Protein AF-A0A662BWK7-F1 (afdb_monomer)

Radius of gyration: 34.22 Å; Cα contacts (8 Å, |Δi|>4): 226; chains: 1; bounding box: 104×91×46 Å

Foldseek 3Di:
DVVVVVVVVVVVVVVLVPLPAAEDELVCQVPLVSQVPGFDFLDAADDPCQVVVCVVDDQWGWHDDPNDTFTDRGNLSVVLVVCVRQVLQFDPSVVSVVCVVVVPSNSNLLRLQFPRRNDQARRGSHAYDHPPDDHPGRNSPDPCRRYQSDPVSSVVRVCRSVVDPVVSVVVVVVVVVVVVVVVVVVVVVVVVVVVVVVVVVVPPDDDDDDDDDDDDDDDDDDDDDDDDDDDDDDDDDDDDDD

Secondary structure (DSSP, 8-state):
-HHHHHHHHHHHHHTTS----PEEEGGGTT-HHHHHHSPPPS-----TTHHHHHHHSTT-EEEEETTEEEEESSHHHHHHHHHHHTGGGBSSTHHHHHHHHTT-HHHHHHHHHTTSB--SSBSSS-EEE-TT---S--TTSSS-TTB--SHHHHHHHHHHHHS-HHHHHHHHHHHHHHHHHHHHHHHHHHHHHHHHHHHHHTTS--------------------------------------

Structure (mmCIF, N/CA/C/O backbone):
data_AF-A0A662BWK7-F1
#
_entry.id   AF-A0A662BWK7-F1
#
loop_
_atom_site.group_PDB
_atom_site.id
_atom_site.type_symbol
_atom_site.label_atom_id
_atom_site.label_alt_id
_atom_site.label_comp_id
_atom_site.label_asym_id
_atom_site.label_entity_id
_atom_site.label_seq_id
_atom_site.pdbx_PDB_ins_code
_atom_site.Cartn_x
_atom_site.Cartn_y
_atom_site.Cartn_z
_atom_site.occupancy
_atom_site.B_iso_or_equiv
_atom_site.auth_seq_id
_atom_site.auth_comp_id
_atom_site.auth_asym_id
_atom_site.auth_atom_id
_atom_site.pdbx_PDB_model_num
ATOM 1 N N . MET A 1 1 ? 28.259 34.400 2.744 1.00 55.03 1 MET A N 1
ATOM 2 C CA . MET A 1 1 ? 27.304 33.491 3.424 1.00 55.03 1 MET A CA 1
ATOM 3 C C . MET A 1 1 ? 25.937 33.392 2.737 1.00 55.03 1 MET A C 1
ATOM 5 O O . MET A 1 1 ? 25.508 32.279 2.485 1.00 55.03 1 MET A O 1
ATOM 9 N N . LYS A 1 2 ? 25.279 34.494 2.331 1.00 50.91 2 LYS A N 1
ATOM 10 C CA . LYS A 1 2 ? 23.961 34.437 1.645 1.00 50.91 2 LYS A CA 1
ATOM 11 C C . LYS A 1 2 ? 23.943 33.620 0.336 1.00 50.91 2 LYS A C 1
ATOM 13 O O . LYS A 1 2 ? 22.980 32.916 0.072 1.00 50.91 2 LYS A O 1
ATOM 18 N N . LYS A 1 3 ? 25.028 33.658 -0.451 1.00 50.66 3 LYS A N 1
ATOM 19 C CA . LYS A 1 3 ? 25.142 32.903 -1.716 1.00 50.66 3 LYS A CA 1
ATOM 20 C C . LYS A 1 3 ? 25.207 31.379 -1.519 1.00 50.66 3 LYS A C 1
ATOM 22 O O . LYS A 1 3 ? 24.671 30.668 -2.358 1.00 50.66 3 LYS A O 1
ATOM 27 N N . ALA A 1 4 ? 25.792 30.909 -0.410 1.00 58.38 4 ALA A N 1
ATOM 28 C CA . ALA A 1 4 ? 25.892 29.486 -0.059 1.00 58.38 4 ALA A CA 1
ATOM 29 C C . ALA A 1 4 ? 24.548 28.908 0.424 1.00 58.38 4 ALA A C 1
ATOM 31 O O . ALA A 1 4 ? 24.200 27.779 0.103 1.00 58.38 4 ALA A O 1
ATOM 32 N N . LEU A 1 5 ? 23.751 29.717 1.133 1.00 51.91 5 LEU A N 1
ATOM 33 C CA . LEU A 1 5 ? 22.405 29.333 1.568 1.00 51.91 5 LEU A CA 1
ATOM 34 C C . LEU A 1 5 ? 21.454 29.153 0.370 1.00 51.91 5 LEU A C 1
ATOM 36 O O . LEU A 1 5 ? 20.691 28.197 0.320 1.00 51.91 5 LEU A O 1
ATOM 40 N N . ILE A 1 6 ? 21.542 30.041 -0.628 1.00 62.34 6 ILE A N 1
ATOM 41 C CA . ILE A 1 6 ? 20.724 29.969 -1.851 1.00 62.34 6 ILE A CA 1
ATOM 42 C C . ILE A 1 6 ? 21.118 28.759 -2.713 1.00 62.34 6 ILE A C 1
ATOM 44 O O . ILE A 1 6 ? 20.243 28.109 -3.278 1.00 62.34 6 ILE A O 1
ATOM 48 N N . THR A 1 7 ? 22.408 28.408 -2.777 1.00 58.47 7 THR A N 1
ATOM 49 C CA . THR A 1 7 ? 22.860 27.197 -3.490 1.00 58.47 7 THR A CA 1
ATOM 50 C C . THR A 1 7 ? 22.423 25.917 -2.784 1.00 58.47 7 THR A C 1
ATOM 52 O O . THR A 1 7 ? 22.018 24.982 -3.464 1.00 58.47 7 THR A O 1
ATOM 55 N N . LEU A 1 8 ? 22.413 25.880 -1.447 1.00 54.72 8 LEU A N 1
ATOM 56 C CA . LEU A 1 8 ? 21.909 24.731 -0.687 1.00 54.72 8 LEU A CA 1
ATOM 57 C C . LEU A 1 8 ? 20.390 24.547 -0.859 1.00 54.72 8 LEU A C 1
ATOM 59 O O . LEU A 1 8 ? 19.931 23.430 -1.070 1.00 54.72 8 LEU A O 1
ATOM 63 N N . ILE A 1 9 ? 19.614 25.637 -0.850 1.00 59.31 9 ILE A N 1
ATOM 64 C CA . ILE A 1 9 ? 18.159 25.597 -1.092 1.00 59.31 9 ILE A CA 1
ATOM 65 C C . ILE A 1 9 ? 17.850 25.149 -2.530 1.00 59.31 9 ILE A C 1
ATOM 67 O O . ILE A 1 9 ? 16.935 24.357 -2.741 1.00 59.31 9 ILE A O 1
ATOM 71 N N . LEU A 1 10 ? 18.634 25.593 -3.517 1.00 53.00 10 LEU A N 1
ATOM 72 C CA . LEU A 1 10 ? 18.496 25.137 -4.904 1.00 53.00 10 LEU A CA 1
ATOM 73 C C . LEU A 1 10 ? 18.894 23.665 -5.083 1.00 53.00 10 LEU A C 1
ATOM 75 O O . LEU A 1 10 ? 18.248 22.970 -5.861 1.00 53.00 10 LEU A O 1
ATOM 79 N N . LEU A 1 11 ? 19.888 23.166 -4.339 1.00 50.34 11 LEU A N 1
ATOM 80 C CA . LEU A 1 11 ? 20.299 21.757 -4.367 1.00 50.34 11 LEU A CA 1
ATOM 81 C C . LEU A 1 11 ? 19.238 20.836 -3.732 1.00 50.34 11 LEU A C 1
ATOM 83 O O . LEU A 1 11 ? 18.907 19.798 -4.298 1.00 50.34 11 LEU A O 1
ATOM 87 N N . VAL A 1 12 ? 18.639 21.249 -2.607 1.00 54.94 12 VAL A N 1
ATOM 88 C CA . VAL A 1 12 ? 17.503 20.545 -1.973 1.00 54.94 12 VAL A CA 1
ATOM 89 C C . VAL A 1 12 ? 16.242 20.618 -2.851 1.00 54.94 12 VAL A C 1
ATOM 91 O O . VAL A 1 12 ? 15.463 19.666 -2.910 1.00 54.94 12 VAL A O 1
ATOM 94 N N . GLY A 1 13 ? 16.057 21.714 -3.594 1.00 45.62 13 GLY A N 1
ATOM 95 C CA . GLY A 1 13 ? 14.992 21.853 -4.589 1.00 45.62 13 GLY A CA 1
ATOM 96 C C . GLY A 1 13 ? 15.174 20.941 -5.808 1.00 45.62 13 GLY A C 1
ATOM 97 O O . GLY A 1 13 ? 14.203 20.346 -6.270 1.00 45.62 13 GLY A O 1
ATOM 98 N N . PHE A 1 14 ? 16.407 20.771 -6.298 1.00 45.59 14 PHE A N 1
ATOM 99 C CA . PHE A 1 14 ? 16.704 19.936 -7.470 1.00 45.59 14 PHE A CA 1
ATOM 100 C C . PHE A 1 14 ? 16.537 18.435 -7.204 1.00 45.59 14 PHE A C 1
ATOM 102 O O . PHE A 1 14 ? 16.089 17.710 -8.089 1.00 45.59 14 PHE A O 1
ATOM 109 N N . LEU A 1 15 ? 16.806 17.969 -5.979 1.00 48.78 15 LEU A N 1
ATOM 110 C CA . LEU A 1 15 ? 16.576 16.568 -5.594 1.00 48.78 15 LEU A CA 1
ATOM 111 C C . LEU A 1 15 ? 15.086 16.176 -5.585 1.00 48.78 15 LEU A C 1
ATOM 113 O O . LEU A 1 15 ? 14.763 14.997 -5.682 1.00 48.78 15 LEU A O 1
ATOM 117 N N . ASN A 1 16 ? 14.168 17.148 -5.534 1.00 45.84 16 ASN A N 1
ATOM 118 C CA . ASN A 1 16 ? 12.725 16.900 -5.619 1.00 45.84 16 ASN A CA 1
ATOM 119 C C . ASN A 1 16 ? 12.179 16.905 -7.062 1.00 45.84 16 ASN A C 1
ATOM 121 O O . ASN A 1 16 ? 11.014 16.569 -7.278 1.00 45.84 16 ASN A O 1
ATOM 125 N N . LEU A 1 17 ? 12.993 17.276 -8.060 1.00 40.75 17 LEU A N 1
ATOM 126 C CA . LEU A 1 17 ? 12.555 17.472 -9.450 1.00 40.75 17 LEU A CA 1
ATOM 127 C C . LEU A 1 17 ? 12.690 16.233 -10.347 1.00 40.75 17 LEU A C 1
ATOM 129 O O . LEU A 1 17 ? 12.262 16.265 -11.499 1.00 40.75 17 LEU A O 1
ATOM 133 N N . THR A 1 18 ? 13.175 15.112 -9.816 1.00 47.50 18 THR A N 1
ATOM 134 C CA . THR A 1 18 ? 13.143 13.810 -10.499 1.00 47.50 18 THR A CA 1
ATOM 135 C C . THR A 1 18 ? 12.431 12.764 -9.651 1.00 47.50 18 THR A C 1
ATOM 137 O O . THR A 1 18 ? 12.968 11.695 -9.381 1.00 47.50 18 THR A O 1
ATOM 140 N N . ALA A 1 19 ? 11.183 13.033 -9.260 1.00 46.84 19 ALA A N 1
ATOM 141 C CA . ALA A 1 19 ? 10.254 11.969 -8.887 1.00 46.84 19 ALA A CA 1
ATOM 142 C C . ALA A 1 19 ? 9.832 11.203 -10.157 1.00 46.84 19 ALA A C 1
ATOM 144 O O . ALA A 1 19 ? 8.683 11.271 -10.595 1.00 46.84 19 ALA A O 1
ATOM 145 N N . GLN A 1 20 ? 10.781 10.520 -10.802 1.00 54.75 20 GLN A N 1
ATOM 146 C CA . GLN A 1 20 ? 10.429 9.435 -11.707 1.00 54.75 20 GLN A CA 1
ATOM 147 C C . GLN A 1 20 ? 9.779 8.358 -10.836 1.00 54.75 20 GLN A C 1
ATOM 149 O O . GLN A 1 20 ? 10.316 8.003 -9.788 1.00 54.75 20 GLN A O 1
ATOM 154 N N . ASN A 1 21 ? 8.585 7.900 -11.213 1.00 63.16 21 ASN A N 1
ATOM 155 C CA . ASN A 1 21 ? 7.918 6.817 -10.495 1.00 63.16 21 ASN A CA 1
ATOM 156 C C . ASN A 1 21 ? 8.868 5.612 -10.481 1.00 63.16 21 ASN A C 1
ATOM 158 O O . ASN A 1 21 ? 9.201 5.095 -11.550 1.00 63.16 21 ASN A O 1
ATOM 162 N N . ALA A 1 22 ? 9.329 5.198 -9.300 1.00 80.19 22 ALA A N 1
ATOM 163 C CA . ALA A 1 22 ? 10.222 4.054 -9.201 1.00 80.19 22 ALA A CA 1
ATOM 164 C C . ALA A 1 22 ? 9.455 2.793 -9.597 1.00 80.19 22 ALA A C 1
ATOM 166 O O . ALA A 1 22 ? 8.337 2.558 -9.137 1.00 80.19 22 ALA A O 1
ATOM 167 N N . SER A 1 23 ? 10.043 2.009 -10.491 1.00 88.19 23 SER A N 1
ATOM 168 C CA . SER A 1 23 ? 9.474 0.742 -10.921 1.00 88.19 23 SER A CA 1
ATOM 169 C C . SER A 1 23 ? 9.956 -0.366 -9.996 1.00 88.19 23 SER A C 1
ATOM 171 O O . SER A 1 23 ? 11.151 -0.641 -9.931 1.00 88.19 23 SER A O 1
ATOM 173 N N . VAL A 1 24 ? 9.024 -1.013 -9.308 1.00 92.31 24 VAL A N 1
ATOM 174 C CA . VAL A 1 24 ? 9.266 -2.154 -8.428 1.00 92.31 24 VAL A CA 1
ATOM 175 C C . VAL A 1 24 ? 8.872 -3.422 -9.175 1.00 92.31 24 VAL A C 1
ATOM 177 O O . VAL A 1 24 ? 7.753 -3.541 -9.677 1.00 92.31 24 VAL A O 1
ATOM 180 N N . ALA A 1 25 ? 9.794 -4.371 -9.301 1.00 94.19 25 ALA A N 1
ATOM 181 C CA . ALA A 1 25 ? 9.466 -5.688 -9.835 1.00 94.19 25 ALA A CA 1
ATOM 182 C C . ALA A 1 25 ? 8.719 -6.514 -8.783 1.00 94.19 25 ALA A C 1
ATOM 184 O O . ALA A 1 25 ? 9.055 -6.449 -7.603 1.00 94.19 25 ALA A O 1
ATOM 185 N N . TRP A 1 26 ? 7.732 -7.304 -9.210 1.00 95.44 26 TRP A N 1
ATOM 186 C CA . TRP A 1 26 ? 6.905 -8.111 -8.303 1.00 95.44 26 TRP A CA 1
ATOM 187 C C . TRP A 1 26 ? 7.727 -9.039 -7.398 1.00 95.44 26 TRP A C 1
ATOM 189 O O . TRP A 1 26 ? 7.405 -9.181 -6.233 1.00 95.44 26 TRP A O 1
ATOM 199 N N . TYR A 1 27 ? 8.829 -9.612 -7.886 1.00 96.19 27 TYR A N 1
ATOM 200 C CA . TYR A 1 27 ? 9.683 -10.516 -7.101 1.00 96.19 27 TYR A CA 1
ATOM 201 C C . TYR A 1 27 ? 10.537 -9.800 -6.038 1.00 96.19 27 TYR A C 1
ATOM 203 O O . TYR A 1 27 ? 11.269 -10.447 -5.298 1.00 96.19 27 TYR A O 1
ATOM 211 N N . ASN A 1 28 ? 10.488 -8.466 -5.991 1.00 96.69 28 ASN A N 1
ATOM 212 C CA . ASN A 1 28 ? 11.136 -7.636 -4.978 1.00 96.69 28 ASN A CA 1
ATOM 213 C C . ASN A 1 28 ? 10.112 -7.031 -3.999 1.00 96.69 28 ASN A C 1
ATOM 215 O O . ASN A 1 28 ? 10.433 -6.078 -3.287 1.00 96.69 28 ASN A O 1
ATOM 219 N N . TRP A 1 29 ? 8.875 -7.534 -3.968 1.00 96.75 29 TRP A N 1
ATOM 220 C CA . TRP A 1 29 ? 7.799 -6.963 -3.155 1.00 96.75 29 TRP A CA 1
ATOM 221 C C . TRP A 1 29 ? 8.112 -7.010 -1.656 1.00 96.75 29 TRP A C 1
ATOM 223 O O . TRP A 1 29 ? 7.934 -6.015 -0.946 1.00 96.75 29 TRP A O 1
ATOM 233 N N . SER A 1 30 ? 8.680 -8.125 -1.199 1.00 97.50 30 SER A N 1
ATOM 234 C CA . SER A 1 30 ? 9.133 -8.301 0.183 1.00 97.50 30 SER A CA 1
ATOM 235 C C . SER A 1 30 ? 10.596 -7.889 0.416 1.00 97.50 30 SER A C 1
ATOM 237 O O . SER A 1 30 ? 11.126 -8.092 1.508 1.00 97.50 30 SER A O 1
ATOM 239 N N . ASN A 1 31 ? 11.274 -7.286 -0.573 1.00 96.50 31 ASN A N 1
ATOM 240 C CA . ASN A 1 31 ? 12.684 -6.899 -0.466 1.00 96.50 31 ASN A CA 1
ATOM 241 C C . ASN A 1 31 ? 12.851 -5.540 0.261 1.00 96.50 31 ASN A C 1
ATOM 243 O O . ASN A 1 31 ? 12.421 -4.509 -0.273 1.00 96.50 31 ASN A O 1
ATOM 247 N N . PRO A 1 32 ? 13.537 -5.490 1.423 1.00 95.12 32 PRO A N 1
ATOM 248 C CA . PRO A 1 32 ? 13.714 -4.248 2.176 1.00 95.12 32 PRO A CA 1
ATOM 249 C C . PRO A 1 32 ? 14.538 -3.179 1.454 1.00 95.12 32 PRO A C 1
ATOM 251 O O . PRO A 1 32 ? 14.242 -1.990 1.546 1.00 95.12 32 PRO A O 1
ATOM 254 N N . GLU A 1 33 ? 15.555 -3.579 0.690 1.00 94.00 33 GLU A N 1
ATOM 255 C CA . GLU A 1 33 ? 16.391 -2.641 -0.066 1.00 94.00 33 GLU A CA 1
ATOM 256 C C . GLU A 1 33 ? 15.572 -1.937 -1.151 1.00 94.00 33 GLU A C 1
ATOM 258 O O . GLU A 1 33 ? 15.673 -0.726 -1.341 1.00 94.00 33 GLU A O 1
ATOM 263 N N . THR A 1 34 ? 14.681 -2.681 -1.811 1.00 94.00 34 THR A N 1
ATOM 264 C CA . THR A 1 34 ? 13.780 -2.109 -2.817 1.00 94.00 34 THR A CA 1
ATOM 265 C C . THR A 1 34 ? 12.838 -1.080 -2.201 1.00 94.00 34 THR A C 1
ATOM 267 O O . THR A 1 34 ? 12.583 -0.041 -2.811 1.00 94.00 34 THR A O 1
ATOM 270 N N . PHE A 1 35 ? 12.346 -1.327 -0.988 1.00 94.31 35 PHE A N 1
ATOM 271 C CA . PHE A 1 35 ? 11.510 -0.375 -0.263 1.00 94.31 35 PHE A CA 1
ATOM 272 C C . PHE A 1 35 ? 12.277 0.896 0.122 1.00 94.31 35 PHE A C 1
ATOM 274 O O . PHE A 1 35 ? 11.788 1.993 -0.134 1.00 94.31 35 PHE A O 1
ATOM 281 N N . LEU A 1 36 ? 13.505 0.762 0.636 1.00 91.25 36 LEU A N 1
ATOM 282 C CA . LEU A 1 36 ? 14.362 1.896 1.010 1.00 91.25 36 LEU A CA 1
ATOM 283 C C . LEU A 1 36 ? 14.757 2.784 -0.179 1.00 91.25 36 LEU A C 1
ATOM 285 O O . LEU A 1 36 ? 14.863 3.999 -0.029 1.00 91.25 36 LEU A O 1
ATOM 289 N N . LEU A 1 37 ? 14.979 2.188 -1.354 1.00 91.44 37 LEU A N 1
ATOM 290 C CA . LEU A 1 37 ? 15.330 2.915 -2.580 1.00 91.44 37 LEU A CA 1
ATOM 291 C C . LEU A 1 37 ? 14.110 3.506 -3.305 1.00 91.44 37 LEU A C 1
ATOM 293 O O . LEU A 1 37 ? 14.265 4.318 -4.220 1.00 91.44 37 LEU A O 1
ATOM 297 N N . SER A 1 38 ? 12.898 3.098 -2.927 1.00 91.44 38 SER A N 1
ATOM 298 C CA . SER A 1 38 ? 11.660 3.604 -3.517 1.00 91.44 38 SER A CA 1
ATOM 299 C C . SER A 1 38 ? 11.230 4.933 -2.878 1.00 91.44 38 SER A C 1
ATOM 301 O O . SER A 1 38 ? 11.573 5.223 -1.733 1.00 91.44 38 SER A O 1
ATOM 303 N N . PRO A 1 39 ? 10.417 5.754 -3.573 1.00 91.12 39 PRO A N 1
ATOM 304 C CA . PRO A 1 39 ? 9.752 6.885 -2.946 1.00 91.12 39 PRO A CA 1
ATOM 305 C C . PRO A 1 39 ? 8.927 6.431 -1.733 1.00 91.12 39 PRO A C 1
ATOM 307 O O . PRO A 1 39 ? 8.260 5.393 -1.816 1.00 91.12 39 PRO A O 1
ATOM 310 N N . PRO A 1 40 ? 8.899 7.220 -0.646 1.00 91.25 40 PRO A N 1
ATOM 311 C CA . PRO A 1 40 ? 8.143 6.861 0.542 1.00 91.25 40 PRO A CA 1
ATOM 312 C C . PRO A 1 40 ? 6.639 6.758 0.237 1.00 91.25 40 PRO A C 1
ATOM 314 O O . PRO A 1 40 ? 6.136 7.424 -0.684 1.00 91.25 40 PRO A O 1
ATOM 317 N N . PRO A 1 41 ? 5.897 5.947 1.010 1.00 94.50 41 PRO A N 1
ATOM 318 C CA . PRO A 1 41 ? 4.448 5.888 0.899 1.00 94.50 41 PRO A CA 1
ATOM 319 C C . PRO A 1 41 ? 3.817 7.262 1.160 1.00 94.50 41 PRO A C 1
ATOM 321 O O . PRO A 1 41 ? 4.299 8.057 1.964 1.00 94.50 41 PRO A O 1
ATOM 324 N N . LEU A 1 42 ? 2.716 7.541 0.464 1.00 94.12 42 LEU A N 1
ATOM 325 C CA . LEU A 1 42 ? 1.958 8.788 0.597 1.00 94.12 42 LEU A CA 1
ATOM 326 C C . LEU A 1 42 ? 1.024 8.764 1.805 1.00 94.12 42 LEU A C 1
ATOM 328 O O . LEU A 1 42 ? 0.724 9.812 2.366 1.00 94.12 42 LEU A O 1
ATOM 332 N N . ILE A 1 43 ? 0.550 7.574 2.176 1.00 94.56 43 ILE A N 1
ATOM 333 C CA . ILE A 1 43 ? -0.313 7.364 3.335 1.00 94.56 43 ILE A CA 1
ATOM 334 C C . ILE A 1 43 ? 0.484 6.645 4.413 1.00 94.56 43 ILE A C 1
ATOM 336 O O . ILE A 1 43 ? 1.054 5.585 4.156 1.00 94.56 43 ILE A O 1
ATOM 340 N N . THR A 1 44 ? 0.501 7.234 5.605 1.00 94.44 44 THR A N 1
ATOM 341 C CA . THR A 1 44 ? 1.193 6.735 6.799 1.00 94.44 44 THR A CA 1
ATOM 342 C C . THR A 1 44 ? 0.214 6.660 7.972 1.00 94.44 44 THR A C 1
ATOM 344 O O . THR A 1 44 ? -0.902 7.178 7.893 1.00 94.44 44 THR A O 1
ATOM 347 N N . GLY A 1 45 ? 0.599 6.001 9.065 1.00 92.25 45 GLY A N 1
ATOM 348 C CA . GLY A 1 45 ? -0.222 5.941 10.274 1.00 92.25 45 GLY A CA 1
ATOM 349 C C . GLY A 1 45 ? 0.620 5.914 11.528 1.00 92.25 45 GLY A C 1
ATOM 350 O O . GLY A 1 45 ? 0.892 4.844 12.040 1.00 92.25 45 GLY A O 1
ATOM 351 N N . TRP A 1 46 ? 1.029 7.073 12.026 1.00 93.12 46 TRP A N 1
ATOM 352 C CA . TRP A 1 46 ? 1.786 7.161 13.274 1.00 93.12 46 TRP A CA 1
ATOM 353 C C . TRP A 1 46 ? 0.862 6.988 14.485 1.00 93.12 46 TRP A C 1
ATOM 355 O O . TRP A 1 46 ? -0.176 7.642 14.571 1.00 93.12 46 TRP A O 1
ATOM 365 N N . GLY A 1 47 ? 1.250 6.115 15.413 1.00 92.69 47 GLY A N 1
ATOM 366 C CA . GLY A 1 47 ? 0.626 5.944 16.723 1.00 92.69 47 GLY A CA 1
ATOM 367 C C . GLY A 1 47 ? 1.516 6.463 17.851 1.00 92.69 47 GLY A C 1
ATOM 368 O O . GLY A 1 47 ? 2.676 6.815 17.638 1.00 92.69 47 GLY A O 1
ATOM 369 N N . VAL A 1 48 ? 0.985 6.459 19.076 1.00 95.31 48 VAL A N 1
ATOM 370 C CA . VAL A 1 48 ? 1.654 6.979 20.288 1.00 95.31 48 VAL A CA 1
ATOM 371 C C . VAL A 1 48 ? 3.051 6.380 20.505 1.00 95.31 48 VAL A C 1
ATOM 373 O O . VAL A 1 48 ? 3.949 7.073 20.974 1.00 95.31 48 VAL A O 1
ATOM 376 N N . HIS A 1 49 ? 3.248 5.107 20.159 1.00 94.56 49 HIS A N 1
ATOM 377 C CA . HIS A 1 49 ? 4.512 4.393 20.358 1.00 94.56 49 HIS A CA 1
ATOM 378 C C . HIS A 1 49 ? 5.330 4.212 19.081 1.00 94.56 49 HIS A C 1
ATOM 380 O O . HIS A 1 49 ? 6.400 3.607 19.137 1.00 94.56 49 HIS A O 1
ATOM 386 N N . SER A 1 50 ? 4.870 4.725 17.938 1.00 93.25 50 SER A N 1
ATOM 387 C CA . SER A 1 50 ? 5.544 4.489 16.662 1.00 93.25 50 SER A CA 1
ATOM 388 C C . SER A 1 50 ? 6.983 5.003 16.665 1.00 93.25 50 SER A C 1
ATOM 390 O O . SER A 1 50 ? 7.874 4.292 16.204 1.00 93.25 50 SER A O 1
ATOM 392 N N . ASP A 1 51 ? 7.231 6.182 17.239 1.00 90.38 51 ASP A N 1
ATOM 393 C CA . ASP A 1 51 ? 8.577 6.762 17.326 1.00 90.38 51 ASP A CA 1
ATOM 394 C C . ASP A 1 51 ? 9.493 5.924 18.226 1.00 90.38 51 ASP A C 1
ATOM 396 O O . ASP A 1 51 ? 10.607 5.573 17.838 1.00 90.38 51 ASP A O 1
ATOM 400 N N . SER A 1 52 ? 9.010 5.536 19.412 1.00 93.56 52 SER A N 1
ATOM 401 C CA . SER A 1 52 ? 9.776 4.715 20.358 1.00 93.56 52 SER A CA 1
ATOM 402 C C . SER A 1 52 ? 10.102 3.333 19.788 1.00 93.56 52 SER A C 1
ATOM 404 O O . SER A 1 52 ? 11.224 2.849 19.942 1.00 93.56 52 SER A O 1
ATOM 406 N N . LEU A 1 53 ? 9.147 2.706 19.098 1.00 91.81 53 LEU A N 1
ATOM 407 C CA . LEU A 1 53 ? 9.347 1.416 18.442 1.00 91.81 53 LEU A CA 1
ATOM 408 C C . LEU A 1 53 ? 10.334 1.539 17.279 1.00 91.81 53 LEU A C 1
ATOM 410 O O . LEU A 1 53 ? 11.286 0.767 17.208 1.00 91.81 53 LEU A O 1
ATOM 414 N N . SER A 1 54 ? 10.175 2.550 16.423 1.00 91.00 54 SER A N 1
ATOM 415 C CA . SER A 1 54 ? 11.075 2.773 15.281 1.00 91.00 54 SER A CA 1
ATOM 416 C C . SER A 1 54 ? 12.506 3.099 15.730 1.00 91.00 54 SER A C 1
ATOM 418 O O . SER A 1 54 ? 13.469 2.711 15.076 1.00 91.00 54 SER A O 1
ATOM 420 N N . HIS A 1 55 ? 12.671 3.760 16.882 1.00 89.75 55 HIS A N 1
ATOM 421 C CA . HIS A 1 55 ? 13.985 3.985 17.486 1.00 89.75 55 HIS A CA 1
ATOM 422 C C . HIS A 1 55 ? 14.606 2.698 18.049 1.00 89.75 55 HIS A C 1
ATOM 424 O O . HIS A 1 55 ? 15.808 2.478 17.923 1.00 89.75 55 HIS A O 1
ATOM 430 N N . THR A 1 56 ? 13.789 1.840 18.664 1.00 92.31 56 THR A N 1
ATOM 431 C CA . THR A 1 56 ? 14.247 0.585 19.281 1.00 92.31 56 THR A CA 1
ATOM 432 C C . THR A 1 56 ? 14.650 -0.450 18.230 1.00 92.31 56 THR A C 1
ATOM 434 O O . THR A 1 56 ? 15.635 -1.168 18.397 1.00 92.31 56 THR A O 1
ATOM 437 N N . PHE A 1 57 ? 13.905 -0.522 17.129 1.00 88.31 57 PHE A N 1
ATOM 438 C CA . PHE A 1 57 ? 14.134 -1.473 16.047 1.00 88.31 57 PHE A CA 1
ATOM 439 C C . PHE A 1 57 ? 14.723 -0.751 14.837 1.00 88.31 57 PHE A C 1
ATOM 441 O O . PHE A 1 57 ? 14.006 -0.324 13.932 1.00 88.31 57 PHE A O 1
ATOM 448 N N . ASN A 1 58 ? 16.051 -0.629 14.835 1.00 81.88 58 ASN A N 1
ATOM 449 C CA . ASN A 1 58 ? 16.784 0.083 13.795 1.00 81.88 58 ASN A CA 1
ATOM 450 C C . ASN A 1 58 ? 16.389 -0.389 12.381 1.00 81.88 58 ASN A C 1
ATOM 452 O O . ASN A 1 58 ? 16.351 -1.588 12.100 1.00 81.88 58 ASN A O 1
ATOM 456 N N . GLY A 1 59 ? 16.110 0.569 11.497 1.00 78.69 59 GLY A N 1
ATOM 457 C CA . GLY A 1 59 ? 15.725 0.312 10.110 1.00 78.69 59 GLY A CA 1
ATOM 458 C C . GLY A 1 59 ? 14.262 -0.087 9.896 1.00 78.69 59 GLY A C 1
ATOM 459 O O . GLY A 1 59 ? 13.908 -0.422 8.769 1.00 78.69 59 GLY A O 1
ATOM 460 N N . LYS A 1 60 ? 13.406 -0.047 10.928 1.00 87.56 60 LYS A N 1
ATOM 461 C CA . LYS A 1 60 ? 11.964 -0.307 10.799 1.00 87.56 60 LYS A CA 1
ATOM 462 C C . LYS A 1 60 ? 11.147 0.931 11.144 1.00 87.56 60 LYS A C 1
ATOM 464 O O . LYS A 1 60 ? 11.409 1.594 12.142 1.00 87.56 60 LYS A O 1
ATOM 469 N N . MET A 1 61 ? 10.126 1.211 10.340 1.00 92.38 61 MET A N 1
ATOM 470 C CA . MET A 1 61 ? 9.061 2.145 10.716 1.00 92.38 61 MET A CA 1
ATOM 471 C C . MET A 1 61 ? 7.910 1.363 11.343 1.00 92.38 61 MET A C 1
ATOM 473 O O . MET A 1 61 ? 7.662 0.235 10.935 1.00 92.38 61 MET A O 1
ATOM 477 N N . PHE A 1 62 ? 7.189 1.940 12.302 1.00 95.38 62 PHE A N 1
ATOM 478 C CA . PHE A 1 62 ? 6.005 1.298 12.880 1.00 95.38 62 PHE A CA 1
ATOM 479 C C . PHE A 1 62 ? 4.753 2.108 12.601 1.00 95.38 62 PHE A C 1
ATOM 481 O O . PHE A 1 62 ? 4.635 3.242 13.068 1.00 95.38 62 PHE A O 1
ATOM 488 N N . TYR A 1 63 ? 3.800 1.515 11.885 1.00 96.44 63 TYR A N 1
ATOM 489 C CA . TYR A 1 63 ? 2.491 2.123 11.672 1.00 96.44 63 TYR A CA 1
ATOM 490 C C . TYR A 1 63 ? 1.433 1.500 12.572 1.00 96.44 63 TYR A C 1
ATOM 492 O O . TYR A 1 63 ? 1.450 0.306 12.840 1.00 96.44 63 TYR A O 1
ATOM 500 N N . GLU A 1 64 ? 0.518 2.329 13.053 1.00 95.75 64 GLU A N 1
ATOM 501 C CA . GLU A 1 64 ? -0.529 1.968 13.992 1.00 95.75 64 GLU A CA 1
ATOM 502 C C . GLU A 1 64 ? -1.876 1.789 13.282 1.00 95.75 64 GLU A C 1
ATOM 504 O O . GLU A 1 64 ? -2.241 2.519 12.337 1.00 95.75 64 GLU A O 1
ATOM 509 N N . PHE A 1 65 ? -2.601 0.777 13.749 1.00 93.62 65 PHE A N 1
ATOM 510 C CA . PHE A 1 65 ? -4.01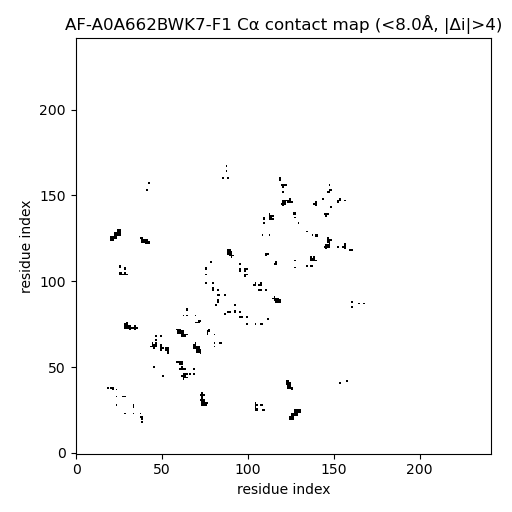3 0.579 13.480 1.00 93.62 65 PHE A CA 1
ATOM 511 C C . PHE A 1 65 ? -4.664 -0.206 14.627 1.00 93.62 65 PHE A C 1
ATOM 513 O O . PHE A 1 65 ? -4.194 -1.283 14.981 1.00 93.62 65 PHE A O 1
ATOM 520 N N . ASN A 1 66 ? -5.760 0.315 15.187 1.00 90.69 66 ASN A N 1
ATOM 521 C CA . ASN A 1 66 ? -6.535 -0.317 16.265 1.00 90.69 66 ASN A CA 1
ATOM 522 C C . ASN A 1 66 ? -5.708 -0.718 17.503 1.00 90.69 66 ASN A C 1
ATOM 524 O O . ASN A 1 66 ? -5.980 -1.727 18.149 1.00 90.69 66 ASN A O 1
ATOM 528 N N . GLY A 1 67 ? -4.705 0.084 17.855 1.00 91.69 67 GLY A N 1
ATOM 529 C CA . GLY A 1 67 ? -3.797 -0.171 18.972 1.00 91.69 67 GLY A CA 1
ATOM 530 C C . GLY A 1 67 ? -2.684 -1.176 18.665 1.00 91.69 67 GLY A C 1
ATOM 531 O O . GLY A 1 67 ? -1.807 -1.375 19.506 1.00 91.69 67 GLY A O 1
ATOM 532 N N . GLU A 1 68 ? -2.675 -1.773 17.474 1.00 94.12 68 GLU A N 1
ATOM 533 C CA . GLU A 1 68 ? -1.620 -2.667 17.006 1.00 94.12 68 GLU A CA 1
ATOM 534 C C . GLU A 1 68 ? -0.583 -1.908 16.179 1.00 94.12 68 GLU A C 1
ATOM 536 O O . GLU A 1 68 ? -0.906 -0.973 15.443 1.00 94.12 68 GLU A O 1
ATOM 541 N N . TYR A 1 69 ? 0.676 -2.332 16.286 1.00 95.44 69 TYR A N 1
ATOM 542 C CA . TYR A 1 69 ? 1.803 -1.707 15.603 1.00 95.44 69 TYR A CA 1
ATOM 543 C C . TYR A 1 69 ? 2.425 -2.669 14.594 1.00 95.44 69 TYR A C 1
ATOM 545 O O . TYR A 1 69 ? 2.926 -3.735 14.949 1.00 95.44 69 TYR A O 1
ATOM 553 N N . TYR A 1 70 ? 2.431 -2.245 13.337 1.00 96.38 70 TYR A N 1
ATOM 554 C CA . TYR A 1 70 ? 2.901 -2.992 12.182 1.00 96.38 70 TYR A CA 1
ATOM 555 C C . TYR A 1 70 ? 4.333 -2.555 11.855 1.00 96.38 70 TYR A C 1
ATOM 557 O O . TYR A 1 70 ? 4.532 -1.379 11.532 1.00 96.38 70 TYR A O 1
ATOM 565 N N . PRO A 1 71 ? 5.334 -3.449 11.934 1.00 95.69 71 PRO A N 1
ATOM 566 C CA . PRO A 1 71 ? 6.675 -3.150 11.456 1.00 95.69 71 PRO A CA 1
ATOM 567 C C . PRO A 1 71 ? 6.663 -3.073 9.928 1.00 95.69 71 PRO A C 1
ATOM 569 O O . PRO A 1 71 ? 6.249 -4.013 9.261 1.00 95.69 71 PRO A O 1
ATOM 572 N N . ILE A 1 72 ? 7.134 -1.958 9.386 1.00 96.69 72 ILE A N 1
ATOM 573 C CA . ILE A 1 72 ? 7.212 -1.693 7.955 1.00 96.69 72 ILE A CA 1
ATOM 574 C C . ILE A 1 72 ? 8.684 -1.628 7.558 1.00 96.69 72 ILE A C 1
ATOM 576 O O . ILE A 1 72 ? 9.413 -0.703 7.930 1.00 96.69 72 ILE A O 1
ATOM 580 N N . SER A 1 73 ? 9.105 -2.628 6.800 1.00 95.50 73 SER A N 1
ATOM 581 C CA . SER A 1 73 ? 10.447 -2.790 6.246 1.00 95.50 73 SER A CA 1
ATOM 582 C C . SER A 1 73 ? 10.436 -3.076 4.745 1.00 95.50 73 SER A C 1
ATOM 584 O O . SER A 1 73 ? 11.456 -2.878 4.093 1.00 95.50 73 SER A O 1
ATOM 586 N N . ASN A 1 74 ? 9.298 -3.483 4.179 1.00 96.75 74 ASN A N 1
ATOM 587 C CA . ASN A 1 74 ? 9.122 -3.718 2.748 1.00 96.75 74 ASN A CA 1
ATOM 588 C C . ASN A 1 74 ? 7.712 -3.315 2.256 1.00 96.75 74 ASN A C 1
ATOM 590 O O . ASN A 1 74 ? 6.847 -2.913 3.041 1.00 96.75 74 ASN A O 1
ATOM 594 N N . TRP A 1 75 ? 7.473 -3.410 0.941 1.00 97.31 75 TRP A N 1
ATOM 595 C CA . TRP A 1 75 ? 6.164 -3.087 0.359 1.00 97.31 75 TRP A CA 1
ATOM 596 C C . TRP A 1 75 ? 5.078 -4.081 0.780 1.00 97.31 75 TRP A C 1
ATOM 598 O O . TRP A 1 75 ? 3.934 -3.665 0.972 1.00 97.31 75 TRP A O 1
ATOM 608 N N . ALA A 1 76 ? 5.423 -5.355 0.984 1.00 98.06 76 ALA A N 1
ATOM 609 C CA . ALA A 1 76 ? 4.481 -6.368 1.445 1.00 98.06 76 ALA A CA 1
ATOM 610 C C . ALA A 1 76 ? 3.838 -5.993 2.794 1.00 98.06 76 ALA A C 1
ATOM 612 O O . ALA A 1 76 ? 2.611 -5.963 2.904 1.00 98.06 76 ALA A O 1
ATOM 613 N N . GLU A 1 77 ? 4.659 -5.623 3.777 1.00 98.00 77 GLU A N 1
ATOM 614 C CA . GLU A 1 77 ? 4.244 -5.187 5.116 1.00 98.00 77 GLU A CA 1
ATOM 615 C C . GLU A 1 77 ? 3.488 -3.855 5.083 1.00 98.00 77 GLU A C 1
ATOM 617 O O . GLU A 1 77 ? 2.467 -3.700 5.756 1.00 98.00 77 GLU A O 1
ATOM 622 N N . TYR A 1 78 ? 3.943 -2.902 4.260 1.00 98.06 78 TYR A N 1
ATOM 623 C CA . TYR A 1 78 ? 3.235 -1.637 4.062 1.00 98.06 78 TYR A CA 1
ATOM 624 C C . TYR A 1 78 ? 1.794 -1.865 3.598 1.00 98.06 78 TYR A C 1
ATOM 626 O O . TYR A 1 78 ? 0.854 -1.303 4.165 1.00 98.06 78 TYR A O 1
ATOM 634 N N . TYR A 1 79 ? 1.614 -2.693 2.569 1.00 97.81 79 TYR A N 1
ATOM 635 C CA . TYR A 1 79 ? 0.289 -2.960 2.031 1.00 97.81 79 TYR A CA 1
ATOM 636 C C . TYR A 1 79 ? -0.539 -3.888 2.917 1.00 97.81 79 TYR A C 1
ATOM 638 O O . TYR A 1 79 ? -1.757 -3.753 2.896 1.00 97.81 79 TYR A O 1
ATOM 646 N N . LEU A 1 80 ? 0.073 -4.728 3.760 1.00 98.12 80 LEU A N 1
ATOM 647 C CA . LEU A 1 80 ? -0.658 -5.466 4.795 1.00 98.12 80 LEU A CA 1
ATOM 648 C C . LEU A 1 80 ? -1.330 -4.493 5.769 1.00 98.12 80 LEU A C 1
ATOM 650 O O . LEU A 1 80 ? -2.545 -4.535 5.958 1.00 98.12 80 LEU A O 1
ATOM 654 N N . TRP A 1 81 ? -0.554 -3.555 6.320 1.00 97.75 81 TRP A N 1
ATOM 655 C CA . TRP A 1 81 ? -1.089 -2.499 7.179 1.00 97.75 81 TRP A CA 1
ATOM 656 C C . TRP A 1 81 ? -2.156 -1.666 6.456 1.00 97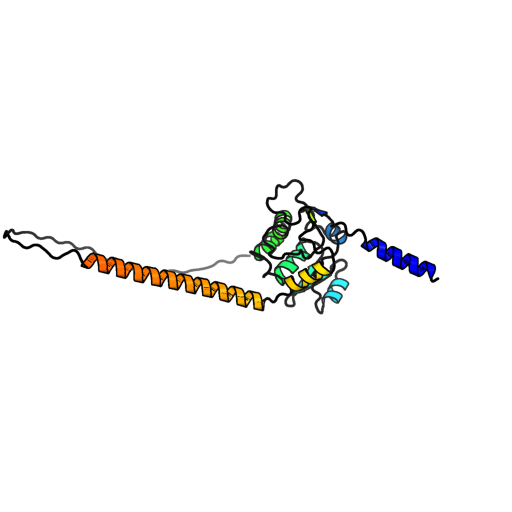.75 81 TRP A C 1
ATOM 658 O O . TRP A 1 81 ? -3.224 -1.400 7.009 1.00 97.75 81 TRP A O 1
ATOM 668 N N . PHE A 1 82 ? -1.895 -1.266 5.209 1.00 97.12 82 PHE A N 1
ATOM 669 C CA . PHE A 1 82 ? -2.806 -0.413 4.449 1.00 97.12 82 PHE A CA 1
ATOM 670 C C . PHE A 1 82 ? -4.135 -1.117 4.132 1.00 97.12 82 PHE A C 1
ATOM 672 O O . PHE A 1 82 ? -5.194 -0.505 4.276 1.00 97.12 82 PHE A O 1
ATOM 679 N N . VAL A 1 83 ? -4.101 -2.392 3.732 1.00 96.38 83 VAL A N 1
ATOM 680 C CA . VAL A 1 83 ? -5.305 -3.198 3.480 1.00 96.38 83 VAL A CA 1
ATOM 681 C C . VAL A 1 83 ? -6.098 -3.388 4.769 1.00 96.38 83 VAL A C 1
ATOM 683 O O . VAL A 1 83 ? -7.309 -3.193 4.747 1.00 96.38 83 VAL A O 1
ATOM 686 N N . ASN A 1 84 ? -5.444 -3.670 5.898 1.00 94.81 84 ASN A N 1
ATOM 687 C CA . ASN A 1 84 ? -6.131 -3.817 7.184 1.00 94.81 84 ASN A CA 1
ATOM 688 C C . ASN A 1 84 ? -6.798 -2.506 7.622 1.00 94.81 84 ASN A C 1
ATOM 690 O O . ASN A 1 84 ? -7.976 -2.488 7.984 1.00 94.81 84 ASN A O 1
ATOM 694 N N . LYS A 1 85 ? -6.067 -1.388 7.540 1.00 94.19 85 LYS A N 1
ATOM 695 C CA . LYS A 1 85 ? -6.552 -0.073 7.977 1.00 94.19 85 LYS A CA 1
ATOM 696 C C . LYS A 1 85 ? -7.673 0.474 7.099 1.00 94.19 85 LYS A C 1
ATOM 698 O O . LYS A 1 85 ? -8.619 1.075 7.603 1.00 94.19 85 LYS A O 1
ATOM 703 N N . TYR A 1 86 ? -7.569 0.270 5.790 1.00 93.38 86 TYR A N 1
ATOM 704 C CA . TYR A 1 86 ? -8.479 0.827 4.793 1.00 93.38 86 TYR A CA 1
ATOM 705 C C . TYR A 1 86 ? -9.263 -0.264 4.060 1.00 93.38 86 TYR A C 1
ATOM 707 O O . TYR A 1 86 ? -9.540 -0.118 2.871 1.00 93.38 86 TYR A O 1
ATOM 715 N N . TRP A 1 87 ? -9.628 -1.343 4.760 1.00 92.12 87 TRP A N 1
ATOM 716 C CA . TRP A 1 87 ? -10.240 -2.559 4.201 1.00 92.12 87 TRP A CA 1
ATOM 717 C C . TRP A 1 87 ? -11.462 -2.293 3.312 1.00 92.12 87 TRP A C 1
ATOM 719 O O . TRP A 1 87 ? -11.678 -2.988 2.326 1.00 92.12 87 TRP A O 1
ATOM 729 N N . TYR A 1 88 ? -12.226 -1.242 3.607 1.00 89.56 88 TYR A N 1
ATOM 730 C CA . TYR A 1 88 ? -13.401 -0.814 2.843 1.00 89.56 88 TYR A CA 1
ATOM 731 C C . TYR A 1 88 ? -13.075 -0.266 1.443 1.00 89.56 88 TYR A C 1
ATOM 733 O O . TYR A 1 88 ? -13.961 -0.164 0.600 1.00 89.56 88 TYR A O 1
ATOM 741 N N . ASN A 1 89 ? -11.814 0.078 1.170 1.00 91.00 89 ASN A N 1
ATOM 742 C CA . ASN A 1 89 ? -11.331 0.423 -0.168 1.00 91.00 89 ASN A CA 1
ATOM 743 C C . ASN A 1 89 ? -10.864 -0.807 -0.955 1.00 91.00 89 ASN A C 1
ATOM 745 O O . ASN A 1 89 ? -10.250 -0.644 -2.010 1.00 91.00 89 ASN A O 1
ATOM 749 N N . PHE A 1 90 ? -11.103 -2.019 -0.455 1.00 93.31 90 PHE A N 1
ATOM 750 C CA . PHE A 1 90 ? -10.652 -3.252 -1.076 1.00 93.31 90 PHE A CA 1
ATOM 751 C C . PHE A 1 90 ? -11.796 -4.246 -1.277 1.00 93.31 90 PHE A C 1
ATOM 753 O O . PHE A 1 90 ? -12.699 -4.373 -0.454 1.00 93.31 90 PHE A O 1
ATOM 760 N N . THR A 1 91 ? -11.735 -4.971 -2.388 1.00 93.44 91 THR A N 1
ATOM 761 C CA . THR A 1 91 ? -12.542 -6.167 -2.636 1.00 93.44 91 THR A CA 1
ATOM 762 C C . THR A 1 91 ? -11.794 -7.359 -2.057 1.00 93.44 91 THR A C 1
ATOM 764 O O . THR A 1 91 ? -10.643 -7.568 -2.421 1.00 93.44 91 THR A O 1
ATOM 767 N N . ASP A 1 92 ? -12.437 -8.117 -1.168 1.00 95.25 92 ASP A N 1
ATOM 768 C CA . ASP A 1 92 ? -11.849 -9.280 -0.490 1.00 95.25 92 ASP A CA 1
ATOM 769 C C . ASP A 1 92 ? -10.497 -8.997 0.212 1.00 95.25 92 ASP A C 1
ATOM 771 O O . ASP A 1 92 ? -9.503 -9.675 -0.065 1.00 95.25 92 ASP A O 1
ATOM 775 N N . PRO A 1 93 ? -10.442 -8.030 1.157 1.00 95.69 93 PRO A N 1
ATOM 776 C CA . PRO A 1 93 ? -9.214 -7.635 1.865 1.00 95.69 93 PRO A CA 1
ATOM 777 C C . PRO A 1 93 ? -8.451 -8.803 2.509 1.00 95.69 93 PRO A C 1
ATOM 779 O O . PRO A 1 93 ? -7.221 -8.794 2.535 1.00 95.69 93 PRO A O 1
ATOM 782 N N . GLN A 1 94 ? -9.162 -9.842 2.952 1.00 96.25 94 GLN A N 1
ATOM 783 C CA . GLN A 1 94 ? -8.592 -11.055 3.538 1.00 96.25 94 GLN A CA 1
ATOM 784 C C . GLN A 1 94 ? -7.655 -11.828 2.593 1.00 96.25 94 GLN A C 1
ATOM 786 O O . GLN A 1 94 ? -6.798 -12.579 3.056 1.00 96.25 94 GLN A O 1
ATOM 791 N N . LEU A 1 95 ? -7.787 -11.661 1.270 1.00 97.44 95 LEU A N 1
ATOM 792 C CA . LEU A 1 95 ? -6.901 -12.328 0.312 1.00 97.44 95 LEU A CA 1
ATOM 793 C C . LEU A 1 95 ? -5.469 -11.811 0.406 1.00 97.44 95 LEU A C 1
ATOM 795 O O . LEU A 1 95 ? -4.536 -12.595 0.256 1.00 97.44 95 LEU A O 1
ATOM 799 N N . TYR A 1 96 ? -5.281 -10.521 0.688 1.00 98.19 96 TYR A N 1
ATOM 800 C CA . TYR A 1 96 ? -3.936 -9.972 0.816 1.00 98.19 96 TYR A CA 1
ATOM 801 C C . TYR A 1 96 ? -3.190 -10.599 1.998 1.00 98.19 96 TYR A C 1
ATOM 803 O O . TYR A 1 96 ? -2.045 -11.019 1.850 1.00 98.19 96 TYR A O 1
ATOM 811 N N . GLU A 1 97 ? -3.856 -10.721 3.149 1.00 96.94 97 GLU A N 1
ATOM 812 C CA . GLU A 1 97 ? -3.297 -11.396 4.324 1.00 96.94 97 GLU A CA 1
ATOM 813 C C . GLU A 1 97 ? -2.994 -12.870 4.029 1.00 96.94 97 GLU A C 1
ATOM 815 O O . GLU A 1 97 ? -1.922 -13.360 4.380 1.00 96.94 97 GLU A O 1
ATOM 820 N N . TYR A 1 98 ? -3.884 -13.567 3.317 1.00 98.25 98 TYR A N 1
ATOM 821 C CA . TYR A 1 98 ? -3.620 -14.934 2.873 1.00 98.25 98 TYR A CA 1
ATOM 822 C C . TYR A 1 98 ? -2.331 -15.027 2.037 1.00 98.25 98 TYR A C 1
ATOM 824 O O . TYR A 1 98 ? -1.465 -15.840 2.359 1.00 98.25 98 TYR A O 1
ATOM 832 N N . TYR A 1 99 ? -2.155 -14.177 1.019 1.00 98.44 99 TYR A N 1
ATOM 833 C CA . TYR A 1 99 ? -0.940 -14.171 0.191 1.00 98.44 99 TYR A CA 1
ATOM 834 C C . TYR A 1 99 ? 0.315 -13.795 0.983 1.00 98.44 99 TYR A C 1
ATOM 836 O O . TYR A 1 99 ? 1.369 -14.401 0.786 1.00 98.44 99 TYR A O 1
ATOM 844 N N . TYR A 1 100 ? 0.193 -12.859 1.926 1.00 98.19 100 TYR A N 1
ATOM 845 C CA . TYR A 1 100 ? 1.271 -12.494 2.841 1.00 98.19 100 TYR A CA 1
ATOM 846 C C . TYR A 1 100 ? 1.727 -13.692 3.683 1.00 98.19 100 TYR A C 1
ATOM 848 O O . TYR A 1 100 ? 2.916 -13.998 3.729 1.00 98.19 100 TYR A O 1
ATOM 856 N N . LEU A 1 101 ? 0.791 -14.443 4.273 1.00 97.44 101 LEU A N 1
ATOM 857 C CA . LEU A 1 101 ? 1.100 -15.643 5.060 1.00 97.44 101 LEU A CA 1
ATOM 858 C C . LEU A 1 101 ? 1.715 -16.775 4.221 1.00 97.44 101 LEU A C 1
ATOM 860 O O . LEU A 1 101 ? 2.449 -17.604 4.758 1.00 97.44 101 LEU A O 1
ATOM 864 N N . GLN A 1 102 ? 1.429 -1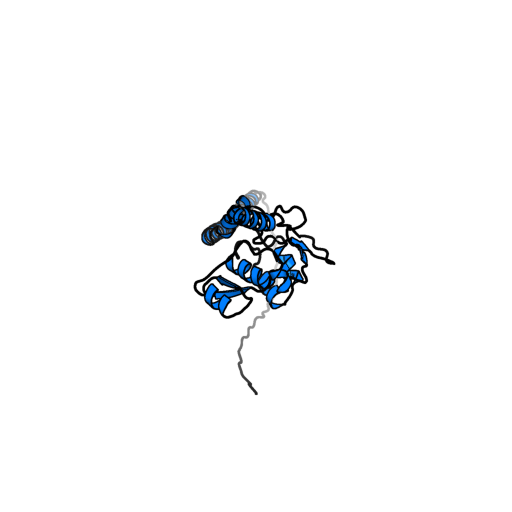6.820 2.916 1.00 98.00 102 GLN A N 1
ATOM 865 C CA . GLN A 1 102 ? 2.054 -17.764 1.984 1.00 98.00 102 GLN A CA 1
ATOM 866 C C . GLN A 1 102 ? 3.413 -17.287 1.442 1.00 98.00 102 GLN A C 1
ATOM 868 O O . GLN A 1 102 ? 4.083 -18.056 0.757 1.00 98.00 102 GLN A O 1
ATOM 873 N N . ASN A 1 103 ? 3.848 -16.062 1.763 1.00 97.25 103 ASN A N 1
ATOM 874 C CA . ASN A 1 103 ? 5.010 -15.404 1.154 1.00 97.25 103 ASN A CA 1
ATOM 875 C C . ASN A 1 103 ? 4.911 -15.322 -0.384 1.00 97.25 103 ASN A C 1
ATOM 877 O O . ASN A 1 103 ? 5.904 -15.497 -1.093 1.00 97.25 103 ASN A O 1
ATOM 881 N N . ASP A 1 104 ? 3.705 -15.084 -0.909 1.00 97.81 104 ASP A N 1
ATOM 882 C CA . ASP A 1 104 ? 3.458 -14.989 -2.348 1.00 97.81 104 ASP A CA 1
ATOM 883 C C . ASP A 1 104 ? 3.549 -13.534 -2.834 1.00 97.81 104 ASP A C 1
ATOM 885 O O . ASP A 1 104 ? 2.559 -12.807 -2.950 1.00 97.81 104 ASP A O 1
ATOM 889 N N . ASP A 1 105 ? 4.780 -13.104 -3.115 1.00 97.88 105 ASP A N 1
ATOM 890 C CA . ASP A 1 105 ? 5.093 -11.770 -3.638 1.00 97.88 105 ASP A CA 1
ATOM 891 C C . ASP A 1 105 ? 4.370 -11.452 -4.954 1.00 97.88 105 ASP A C 1
ATOM 893 O O . ASP A 1 105 ? 3.986 -10.304 -5.195 1.00 97.88 105 ASP A O 1
ATOM 897 N N . TYR A 1 106 ? 4.152 -12.461 -5.803 1.00 96.88 106 TYR A N 1
ATOM 898 C CA . TYR A 1 106 ? 3.446 -12.277 -7.066 1.00 96.88 106 TYR A CA 1
ATOM 899 C C . TYR A 1 106 ? 1.981 -11.931 -6.817 1.00 96.88 106 TYR A C 1
ATOM 901 O O . TYR A 1 106 ? 1.494 -10.923 -7.337 1.00 96.88 106 TYR A O 1
ATOM 909 N N . GLU A 1 107 ? 1.291 -12.734 -6.008 1.00 97.00 107 GLU A N 1
ATOM 910 C CA . GLU A 1 107 ? -0.127 -12.531 -5.726 1.00 97.00 107 GLU A CA 1
ATOM 911 C C . GLU A 1 107 ? -0.381 -11.276 -4.888 1.00 97.00 107 GLU A C 1
ATOM 913 O O . GLU A 1 107 ? -1.329 -10.544 -5.174 1.00 97.00 107 GLU A O 1
ATOM 918 N N . MET A 1 108 ? 0.501 -10.932 -3.941 1.00 97.81 108 MET A N 1
ATOM 919 C CA . MET A 1 108 ? 0.426 -9.652 -3.226 1.00 97.81 108 MET A CA 1
ATOM 920 C C . MET A 1 108 ? 0.551 -8.457 -4.181 1.00 97.81 108 MET A C 1
ATOM 922 O O . MET A 1 108 ? -0.296 -7.558 -4.176 1.00 97.81 108 MET A O 1
ATOM 926 N N . ALA A 1 109 ? 1.573 -8.448 -5.041 1.00 96.00 109 ALA A N 1
ATOM 927 C CA . ALA A 1 109 ? 1.780 -7.368 -6.000 1.00 96.00 109 ALA A CA 1
ATOM 928 C C . ALA A 1 109 ? 0.619 -7.275 -7.007 1.00 96.00 109 ALA A C 1
ATOM 930 O O . ALA A 1 109 ? 0.145 -6.174 -7.305 1.00 96.00 109 ALA A O 1
ATOM 931 N N . ARG A 1 110 ? 0.130 -8.419 -7.509 1.00 95.12 110 ARG A N 1
ATOM 932 C CA . ARG A 1 110 ? -1.009 -8.513 -8.439 1.00 95.12 110 ARG A CA 1
ATOM 933 C C . ARG A 1 110 ? -2.299 -8.029 -7.797 1.00 95.12 110 ARG A C 1
ATOM 935 O O . ARG A 1 110 ? -3.046 -7.286 -8.428 1.00 95.12 110 ARG A O 1
ATOM 942 N N . TYR A 1 111 ? -2.549 -8.405 -6.546 1.00 95.88 111 TYR A N 1
ATOM 943 C CA . TYR A 1 111 ? -3.729 -7.981 -5.805 1.00 95.88 111 TYR A CA 1
ATOM 944 C C . TYR A 1 111 ? -3.803 -6.454 -5.717 1.00 95.88 111 TYR A C 1
ATOM 946 O O . TYR A 1 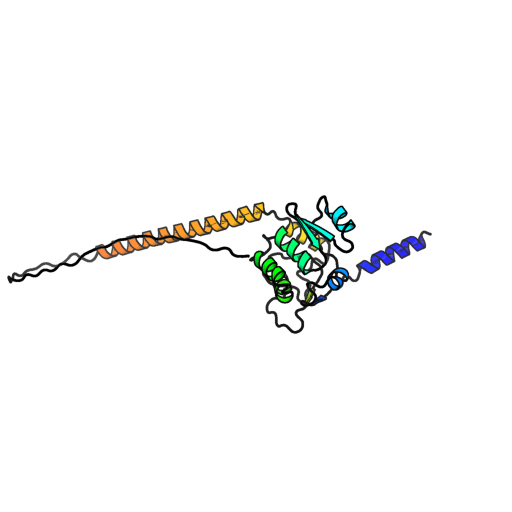111 ? -4.842 -5.864 -6.018 1.00 95.88 111 TYR A O 1
ATOM 954 N N . ILE A 1 112 ? -2.675 -5.830 -5.376 1.00 94.81 112 ILE A N 1
ATOM 955 C CA . ILE A 1 112 ? -2.529 -4.386 -5.193 1.00 94.81 112 ILE A CA 1
ATOM 956 C C . ILE A 1 112 ? -2.614 -3.669 -6.554 1.00 94.81 112 ILE A C 1
ATOM 958 O O . ILE A 1 112 ? -3.384 -2.717 -6.696 1.00 94.81 112 ILE A O 1
ATOM 962 N N . ALA A 1 113 ? -1.933 -4.175 -7.591 1.00 92.38 113 ALA A N 1
ATOM 963 C CA . ALA A 1 113 ? -1.963 -3.622 -8.954 1.00 92.38 113 ALA A CA 1
ATOM 964 C C . ALA A 1 113 ? -3.269 -3.891 -9.733 1.00 92.38 113 ALA A C 1
ATOM 966 O O . ALA A 1 113 ? -3.436 -3.383 -10.847 1.00 92.38 113 ALA A O 1
ATOM 967 N N . GLY A 1 114 ? -4.159 -4.717 -9.188 1.00 90.69 114 GLY A N 1
ATOM 968 C CA . GLY A 1 114 ? -5.391 -5.162 -9.826 1.00 90.69 114 GLY A CA 1
ATOM 969 C C . GLY A 1 114 ? -6.602 -4.287 -9.506 1.00 90.69 114 GLY A C 1
ATOM 970 O O . GLY A 1 114 ? -6.492 -3.159 -9.024 1.00 90.69 114 GLY A O 1
ATOM 971 N N . ASP A 1 115 ? -7.790 -4.838 -9.756 1.00 89.44 115 ASP A N 1
ATOM 972 C CA . ASP A 1 115 ? -9.068 -4.178 -9.463 1.00 89.44 115 ASP A CA 1
ATOM 973 C C . ASP A 1 115 ? -9.545 -4.345 -8.015 1.00 89.44 115 ASP A C 1
ATOM 975 O O . ASP A 1 115 ? -10.572 -3.780 -7.636 1.00 89.44 115 ASP A O 1
ATOM 979 N N . ASN A 1 116 ? -8.779 -5.057 -7.183 1.00 93.31 116 ASN A N 1
ATOM 980 C CA . ASN A 1 116 ? -9.140 -5.268 -5.784 1.00 93.31 116 ASN A CA 1
ATOM 981 C C . ASN A 1 116 ? -9.118 -3.960 -5.001 1.00 93.31 116 ASN A C 1
ATOM 983 O O . ASN A 1 116 ? -10.017 -3.726 -4.205 1.00 93.31 116 ASN A O 1
ATOM 987 N N . TYR A 1 117 ? -8.151 -3.077 -5.255 1.00 91.31 117 TYR A N 1
ATOM 988 C CA . TYR A 1 117 ? -8.173 -1.735 -4.687 1.00 91.31 117 TYR A CA 1
ATOM 989 C C . TYR A 1 117 ? -9.199 -0.871 -5.431 1.00 91.31 117 TYR A C 1
ATOM 991 O O . TYR A 1 117 ? -9.050 -0.567 -6.611 1.00 91.31 117 TYR A O 1
ATOM 999 N N . GLN A 1 118 ? -10.245 -0.429 -4.747 1.00 88.62 118 GLN A N 1
ATOM 1000 C CA . GLN A 1 118 ? -11.334 0.373 -5.317 1.00 88.62 118 GLN A CA 1
ATOM 1001 C C . GLN A 1 118 ? -11.003 1.869 -5.368 1.00 88.62 118 GLN A C 1
ATOM 1003 O O . GLN A 1 118 ? -11.756 2.677 -5.916 1.00 88.62 118 GLN A O 1
ATOM 1008 N N . GLY A 1 119 ? -9.855 2.249 -4.815 1.00 88.00 119 GLY A N 1
ATOM 1009 C CA . GLY A 1 119 ? -9.403 3.620 -4.787 1.00 88.00 119 GLY A CA 1
ATOM 1010 C C . GLY A 1 119 ? -8.891 4.131 -6.128 1.00 88.00 119 GLY A C 1
ATOM 1011 O O . GLY A 1 119 ? -8.256 3.411 -6.897 1.00 88.00 119 GLY A O 1
ATOM 1012 N N . TYR A 1 120 ? -9.125 5.417 -6.395 1.00 89.00 120 TYR A N 1
ATOM 1013 C CA . TYR A 1 120 ? -8.688 6.049 -7.636 1.00 89.00 120 TYR A CA 1
ATOM 1014 C C . TYR A 1 120 ? -7.188 6.352 -7.633 1.00 89.00 120 TYR A C 1
ATOM 1016 O O . TYR A 1 120 ? -6.517 6.166 -8.647 1.00 89.00 120 TYR A O 1
ATOM 1024 N N . TYR A 1 121 ? -6.657 6.839 -6.509 1.00 91.50 121 TYR A N 1
ATOM 1025 C CA . TYR A 1 121 ? -5.226 7.087 -6.358 1.00 91.50 121 TYR A CA 1
ATOM 1026 C C . TYR A 1 121 ? -4.573 6.026 -5.489 1.00 91.50 121 TYR A C 1
ATOM 1028 O O . TYR A 1 121 ? -5.119 5.628 -4.462 1.00 91.50 121 TYR A O 1
ATOM 1036 N N . TYR A 1 122 ? -3.382 5.610 -5.893 1.00 91.00 122 TYR A N 1
ATOM 1037 C CA . TYR A 1 122 ? -2.553 4.675 -5.160 1.00 91.00 122 TYR A CA 1
ATOM 1038 C C . TYR A 1 122 ? -1.889 5.340 -3.955 1.00 91.00 122 TYR A C 1
ATOM 1040 O O . TYR A 1 122 ? -1.501 6.510 -4.052 1.00 91.00 122 TYR A O 1
ATOM 1048 N N . PRO A 1 123 ? -1.708 4.617 -2.838 1.00 93.19 123 PRO A N 1
ATOM 1049 C CA . PRO A 1 123 ? -1.135 5.186 -1.624 1.00 93.19 123 PRO A CA 1
ATOM 1050 C C . PRO A 1 123 ? 0.399 5.293 -1.668 1.00 93.19 123 PRO A C 1
ATOM 1052 O O . PRO A 1 123 ? 1.037 5.596 -0.665 1.00 93.19 123 PRO A O 1
ATOM 1055 N N . SER A 1 124 ? 1.010 5.087 -2.835 1.00 92.56 124 SER A N 1
ATOM 1056 C CA . SER A 1 124 ? 2.448 5.193 -3.074 1.00 92.56 124 SER A CA 1
ATOM 1057 C C . SER A 1 124 ? 2.731 5.767 -4.467 1.00 92.56 124 SER A C 1
ATOM 1059 O O . SER A 1 124 ? 1.834 5.895 -5.306 1.00 92.56 124 SER A O 1
ATOM 1061 N N . ARG A 1 125 ? 3.993 6.137 -4.716 1.00 90.38 125 ARG A N 1
ATOM 1062 C CA . ARG A 1 125 ? 4.464 6.653 -6.017 1.00 90.38 125 ARG A CA 1
ATOM 1063 C C . ARG A 1 125 ? 5.227 5.613 -6.843 1.00 90.38 125 ARG A C 1
ATOM 1065 O O . ARG A 1 125 ? 5.953 5.981 -7.765 1.00 90.38 125 ARG A O 1
ATOM 1072 N N . ILE A 1 126 ? 5.095 4.336 -6.499 1.00 90.62 126 ILE A N 1
ATOM 1073 C CA . ILE A 1 126 ? 5.737 3.251 -7.238 1.00 90.62 126 ILE A CA 1
ATOM 1074 C C . ILE A 1 126 ? 4.861 2.775 -8.398 1.00 90.62 126 ILE A C 1
ATOM 1076 O O . ILE A 1 126 ? 3.633 2.816 -8.332 1.00 90.62 126 ILE A O 1
ATOM 1080 N N . ASN A 1 127 ? 5.512 2.290 -9.449 1.00 90.38 127 ASN A N 1
ATOM 1081 C CA . ASN A 1 127 ? 4.903 1.414 -10.443 1.00 90.38 127 ASN A CA 1
ATOM 1082 C C . ASN A 1 127 ? 5.265 -0.033 -10.116 1.00 90.38 127 ASN A C 1
ATOM 1084 O O . ASN A 1 127 ? 6.340 -0.289 -9.580 1.00 90.38 127 ASN A O 1
ATOM 1088 N N . ILE A 1 128 ? 4.404 -0.977 -10.491 1.00 91.38 128 ILE A N 1
ATOM 1089 C CA . ILE A 1 128 ? 4.668 -2.409 -10.323 1.00 91.38 128 ILE A CA 1
ATOM 1090 C C . ILE A 1 128 ? 4.886 -3.031 -11.699 1.00 91.38 128 ILE A C 1
ATOM 1092 O O . ILE A 1 128 ? 4.084 -2.830 -12.615 1.00 91.38 128 ILE A O 1
ATOM 1096 N N . THR A 1 129 ? 5.973 -3.785 -11.846 1.00 92.12 129 THR A N 1
ATOM 1097 C CA . THR A 1 129 ? 6.307 -4.514 -13.073 1.00 92.12 129 THR A CA 1
ATOM 1098 C C . THR A 1 129 ? 6.220 -6.013 -12.860 1.00 92.12 129 THR A C 1
ATOM 1100 O O . THR A 1 129 ? 6.816 -6.572 -11.941 1.00 92.12 129 THR A O 1
ATOM 1103 N N . PHE A 1 130 ? 5.501 -6.667 -13.766 1.00 92.94 130 PHE A N 1
ATOM 1104 C CA . PHE A 1 130 ? 5.296 -8.111 -13.781 1.00 92.94 130 PHE A CA 1
ATOM 1105 C C . PHE A 1 130 ? 6.248 -8.773 -14.780 1.00 92.94 130 PHE A C 1
ATOM 1107 O O . PHE A 1 130 ? 5.836 -9.411 -15.738 1.00 92.94 130 PHE A O 1
ATOM 1114 N N . VAL A 1 131 ? 7.555 -8.549 -14.607 1.00 87.50 131 VAL A N 1
ATOM 1115 C CA . VAL A 1 131 ? 8.575 -9.078 -15.527 1.00 87.50 131 VAL A CA 1
ATOM 1116 C C . VAL A 1 131 ? 8.472 -10.603 -15.602 1.00 87.50 131 VAL A C 1
ATOM 1118 O O . VAL A 1 131 ? 8.428 -11.275 -14.569 1.00 87.50 131 VAL A O 1
ATOM 1121 N N . GLY A 1 132 ? 8.426 -11.134 -16.828 1.00 88.25 132 GLY A N 1
ATOM 1122 C CA . GLY A 1 132 ? 8.320 -12.573 -17.088 1.00 88.25 132 GLY A CA 1
ATOM 1123 C C . GLY A 1 132 ? 6.967 -13.189 -16.717 1.00 88.25 132 GLY A C 1
ATOM 1124 O O . GLY A 1 132 ? 6.876 -14.409 -16.592 1.00 88.25 132 GLY A O 1
ATOM 1125 N N . LYS A 1 133 ? 5.934 -12.367 -16.498 1.00 87.44 133 LYS A N 1
ATOM 1126 C CA . LYS A 1 133 ? 4.582 -12.801 -16.150 1.00 87.44 133 LYS A CA 1
ATOM 1127 C C . LYS A 1 133 ? 3.563 -12.038 -16.987 1.00 87.44 133 LYS A C 1
ATOM 1129 O O . LYS A 1 133 ? 3.606 -10.812 -17.052 1.00 87.44 133 LYS A O 1
ATOM 1134 N N . ASP A 1 134 ? 2.611 -12.763 -17.555 1.00 81.75 134 ASP A N 1
ATOM 1135 C CA . ASP A 1 134 ? 1.446 -12.150 -18.182 1.00 81.75 134 ASP A CA 1
ATOM 1136 C C . ASP A 1 134 ? 0.437 -11.772 -17.092 1.00 81.75 134 ASP A C 1
ATOM 1138 O O . ASP A 1 134 ? 0.122 -12.578 -16.213 1.00 81.75 134 ASP A O 1
ATOM 1142 N N . VAL A 1 135 ? -0.016 -10.517 -17.102 1.00 80.06 135 VAL A N 1
ATOM 1143 C CA . VAL A 1 135 ? -0.974 -9.991 -16.123 1.00 80.06 135 VAL A CA 1
ATOM 1144 C C . VAL A 1 135 ? -2.031 -9.173 -16.843 1.00 80.06 135 VAL A C 1
ATOM 1146 O O . VAL A 1 135 ? -1.743 -8.103 -17.376 1.00 80.06 135 VAL A O 1
ATOM 1149 N N . ASP A 1 136 ? -3.265 -9.670 -16.797 1.00 74.62 136 ASP A N 1
ATOM 1150 C CA . ASP A 1 136 ? -4.415 -9.057 -17.469 1.00 74.62 136 ASP A CA 1
ATOM 1151 C C . ASP A 1 136 ? -4.776 -7.683 -16.890 1.00 74.62 136 ASP A C 1
ATOM 1153 O O . ASP A 1 136 ? -5.262 -6.804 -17.601 1.00 74.62 136 ASP A O 1
ATOM 1157 N N . VAL A 1 137 ? -4.517 -7.475 -15.594 1.00 76.44 137 VAL A N 1
ATOM 1158 C CA . VAL A 1 137 ? -4.882 -6.246 -14.882 1.00 76.44 137 VAL A CA 1
ATOM 1159 C C . VAL A 1 137 ? -3.686 -5.710 -14.103 1.00 76.44 137 VAL A C 1
ATOM 1161 O O . VAL A 1 137 ? -3.422 -6.106 -12.972 1.00 76.44 137 VAL A O 1
ATOM 1164 N N . ASN A 1 138 ? -2.964 -4.773 -14.715 1.00 86.81 138 ASN A N 1
ATOM 1165 C CA . ASN A 1 138 ? -2.021 -3.896 -14.026 1.00 86.81 138 ASN A CA 1
ATOM 1166 C C . ASN A 1 138 ? -2.449 -2.447 -14.256 1.00 86.81 138 ASN A C 1
ATOM 1168 O O . ASN A 1 138 ? -2.062 -1.809 -15.240 1.00 86.81 138 ASN A O 1
ATOM 1172 N N . ARG A 1 139 ? -3.255 -1.909 -13.339 1.00 86.19 139 ARG A N 1
ATOM 1173 C CA . ARG A 1 139 ? -3.759 -0.533 -13.459 1.00 86.19 139 ARG A CA 1
ATOM 1174 C C . ARG A 1 139 ? -2.660 0.519 -13.340 1.00 86.19 139 ARG A C 1
ATOM 1176 O O . ARG A 1 139 ? -2.869 1.658 -13.740 1.00 86.19 139 ARG A O 1
ATOM 1183 N N . LEU A 1 140 ? -1.490 0.156 -12.815 1.00 82.00 140 LEU A N 1
ATOM 1184 C CA . LEU A 1 140 ? -0.344 1.055 -12.683 1.00 82.00 140 LEU A CA 1
ATOM 1185 C C . LEU A 1 140 ? 0.505 1.148 -13.957 1.00 82.00 140 LEU A C 1
ATOM 1187 O O . LEU A 1 140 ? 1.544 1.805 -13.937 1.00 82.00 140 LEU A O 1
ATOM 1191 N N . ASN A 1 141 ? 0.101 0.518 -15.067 1.00 71.25 141 ASN A N 1
ATOM 1192 C CA . ASN A 1 141 ? 0.856 0.637 -16.312 1.00 71.25 141 ASN A CA 1
ATOM 1193 C C . ASN A 1 141 ? 0.969 2.109 -16.778 1.00 71.25 141 ASN A C 1
ATOM 1195 O O . ASN A 1 141 ? 0.156 2.956 -16.403 1.00 71.25 141 ASN A O 1
ATOM 1199 N N . ALA A 1 142 ? 2.015 2.363 -17.576 1.00 58.34 142 ALA A N 1
ATOM 1200 C CA . ALA A 1 142 ? 2.713 3.593 -17.994 1.00 58.34 142 ALA A CA 1
ATOM 1201 C C . ALA A 1 142 ? 2.028 4.987 -17.988 1.00 58.34 142 ALA A C 1
ATOM 1203 O O . ALA A 1 142 ? 2.724 5.989 -18.131 1.00 58.34 142 ALA A O 1
ATOM 1204 N N . ASN A 1 143 ? 0.721 5.124 -17.783 1.00 62.03 143 ASN A N 1
ATOM 1205 C CA . ASN A 1 143 ? 0.002 6.391 -17.904 1.00 62.03 143 ASN A CA 1
ATOM 1206 C C . ASN A 1 143 ? -0.131 7.217 -16.614 1.00 62.03 143 ASN A C 1
ATOM 1208 O O . ASN A 1 143 ? -0.765 8.271 -16.644 1.00 62.03 143 ASN A O 1
ATOM 1212 N N . SER A 1 144 ? 0.466 6.818 -15.480 1.00 69.56 144 SER A N 1
ATOM 1213 C CA . S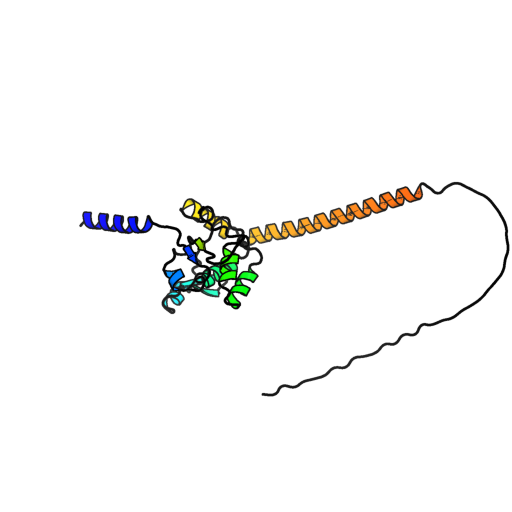ER A 1 144 ? 0.524 7.588 -14.206 1.00 69.56 144 SER A CA 1
ATOM 1214 C C . SER A 1 144 ? -0.822 8.127 -13.668 1.00 69.56 144 SER A C 1
ATOM 1216 O O . SER A 1 144 ? -0.870 8.934 -12.733 1.00 69.56 144 SER A O 1
ATOM 1218 N N . LYS A 1 145 ? -1.945 7.690 -14.250 1.00 82.94 145 LYS A N 1
ATOM 1219 C CA . LYS A 1 145 ? -3.298 8.190 -13.977 1.00 82.94 145 LYS A CA 1
ATOM 1220 C C . LYS A 1 145 ? -3.684 7.958 -12.520 1.00 82.94 145 LYS A C 1
ATOM 1222 O O . LYS A 1 145 ? -4.258 8.849 -11.892 1.00 82.94 145 LYS A O 1
ATOM 1227 N N . TYR A 1 146 ? -3.302 6.790 -12.015 1.00 87.12 146 TYR A N 1
ATOM 1228 C CA . TYR A 1 146 ? -3.585 6.297 -10.673 1.00 87.12 146 TYR A CA 1
ATOM 1229 C C . TYR A 1 146 ? -2.524 6.726 -9.650 1.00 87.12 146 TYR A C 1
ATOM 1231 O O . TYR A 1 146 ? -2.717 6.537 -8.457 1.00 87.12 146 TYR A O 1
ATOM 1239 N N . ILE A 1 147 ? -1.429 7.367 -10.077 1.00 88.06 147 ILE A N 1
ATOM 1240 C CA . ILE A 1 147 ? -0.399 7.869 -9.162 1.00 88.06 147 ILE A CA 1
ATOM 1241 C C . ILE A 1 147 ? -0.705 9.314 -8.769 1.00 88.06 147 ILE A C 1
ATOM 1243 O O . ILE A 1 147 ? -0.915 10.204 -9.610 1.00 88.06 147 ILE A O 1
ATOM 1247 N N . ALA A 1 148 ? -0.695 9.565 -7.461 1.00 89.75 148 ALA A N 1
ATOM 1248 C CA . ALA A 1 148 ? -0.813 10.896 -6.886 1.00 89.75 148 ALA A CA 1
ATOM 1249 C C . ALA A 1 148 ? 0.528 11.653 -6.952 1.00 89.75 148 ALA A C 1
ATOM 1251 O O . ALA A 1 148 ? 1.231 11.831 -5.964 1.00 89.75 148 ALA A O 1
ATOM 1252 N N . SER A 1 149 ? 0.878 12.116 -8.154 1.00 85.94 149 SER A N 1
ATOM 1253 C CA . SER A 1 149 ? 2.164 12.770 -8.441 1.00 85.94 149 SER A CA 1
ATOM 1254 C C . SER A 1 149 ? 2.282 14.233 -7.988 1.00 85.94 149 SER A C 1
ATOM 1256 O O . SER A 1 149 ? 3.377 14.788 -8.019 1.00 85.94 149 SER A O 1
ATOM 1258 N N . ASN A 1 150 ? 1.186 14.876 -7.573 1.00 88.69 150 ASN A N 1
ATOM 1259 C CA . ASN A 1 150 ? 1.172 16.270 -7.119 1.00 88.69 150 ASN A CA 1
ATOM 1260 C C . ASN A 1 150 ? 0.206 16.480 -5.947 1.00 88.69 150 ASN A C 1
ATOM 1262 O O . ASN A 1 150 ? -0.711 15.682 -5.747 1.00 88.69 150 ASN A O 1
ATOM 1266 N N . ASP A 1 151 ? 0.360 17.596 -5.236 1.00 91.06 151 ASP A N 1
ATOM 1267 C CA . ASP A 1 151 ? -0.391 17.921 -4.016 1.00 91.06 151 ASP A CA 1
ATOM 1268 C C . ASP A 1 151 ? -1.907 17.877 -4.200 1.00 91.06 151 ASP A C 1
ATOM 1270 O O . ASP A 1 151 ? -2.639 17.436 -3.317 1.00 91.06 151 ASP A O 1
ATOM 1274 N N . LYS A 1 152 ? -2.414 18.298 -5.365 1.00 93.38 152 LYS A N 1
ATOM 1275 C CA . LYS A 1 152 ? -3.851 18.241 -5.655 1.00 93.38 152 LYS A CA 1
ATOM 1276 C C . LYS A 1 152 ? -4.346 16.797 -5.695 1.00 93.38 152 LYS A C 1
ATOM 1278 O O . LYS A 1 152 ? -5.447 16.527 -5.221 1.00 93.38 152 LYS A O 1
ATOM 1283 N N . LYS A 1 153 ? -3.569 15.880 -6.274 1.00 92.50 153 LYS A N 1
ATOM 1284 C CA . LYS A 1 153 ? -3.896 14.449 -6.291 1.00 92.50 153 LYS A CA 1
ATOM 1285 C C . LYS A 1 153 ? -3.683 13.804 -4.919 1.00 92.50 153 LYS A C 1
ATOM 1287 O O . LYS A 1 153 ? -4.527 13.012 -4.521 1.00 92.50 153 LYS A O 1
ATOM 1292 N N . VAL A 1 154 ? -2.637 14.182 -4.180 1.00 92.12 154 VAL A N 1
ATOM 1293 C CA . VAL A 1 154 ? -2.393 13.690 -2.808 1.00 92.12 154 VAL A CA 1
ATOM 1294 C C . VAL A 1 154 ? -3.550 14.074 -1.884 1.00 92.12 154 VAL A C 1
ATOM 1296 O O . VAL A 1 154 ? -4.138 13.207 -1.256 1.00 92.12 154 VAL A O 1
ATOM 1299 N N . LYS A 1 155 ? -4.016 15.327 -1.920 1.00 92.69 155 LYS A N 1
ATOM 1300 C CA . LYS A 1 155 ? -5.204 15.750 -1.154 1.00 92.69 155 LYS A CA 1
ATOM 1301 C C . LYS A 1 155 ? -6.475 14.989 -1.535 1.00 92.69 155 LYS A C 1
ATOM 1303 O O . LYS A 1 155 ? -7.371 14.820 -0.713 1.00 92.69 155 LYS A O 1
ATOM 1308 N N . LYS A 1 156 ? -6.607 14.568 -2.798 1.00 92.38 156 LYS A N 1
ATOM 1309 C CA . LYS A 1 156 ? -7.732 13.722 -3.228 1.00 92.38 156 LYS A CA 1
ATOM 1310 C C . LYS A 1 156 ? -7.599 12.303 -2.683 1.00 92.38 156 LYS A C 1
ATOM 1312 O O . LYS A 1 156 ? -8.596 11.769 -2.218 1.00 92.38 156 LYS A O 1
ATOM 1317 N N . LEU A 1 157 ? -6.397 11.731 -2.730 1.00 92.81 157 LEU A N 1
ATOM 1318 C CA . LEU A 1 157 ? -6.077 10.443 -2.120 1.00 92.81 157 LEU A CA 1
ATOM 1319 C C . LEU A 1 157 ? -6.398 10.456 -0.620 1.00 92.81 157 LEU A C 1
ATOM 1321 O O . LEU A 1 157 ? -7.150 9.605 -0.169 1.00 92.81 157 LEU A O 1
ATOM 1325 N N . GLU A 1 158 ? -5.909 11.447 0.128 1.00 91.50 158 GLU A N 1
ATOM 1326 C CA . GLU A 1 158 ? -6.167 11.595 1.568 1.00 91.50 158 GLU A CA 1
ATOM 1327 C C . GLU A 1 158 ? -7.667 11.627 1.873 1.00 91.50 158 GLU A C 1
ATOM 1329 O O . GLU A 1 158 ? -8.150 10.886 2.725 1.00 91.50 158 GLU A O 1
ATOM 1334 N N . LYS A 1 159 ? -8.436 12.432 1.129 1.00 89.31 159 LYS A N 1
ATOM 1335 C CA . LYS A 1 159 ? -9.898 12.483 1.272 1.00 89.31 159 LYS A CA 1
ATOM 1336 C C . LYS A 1 159 ? -10.568 11.147 0.968 1.00 89.31 159 LYS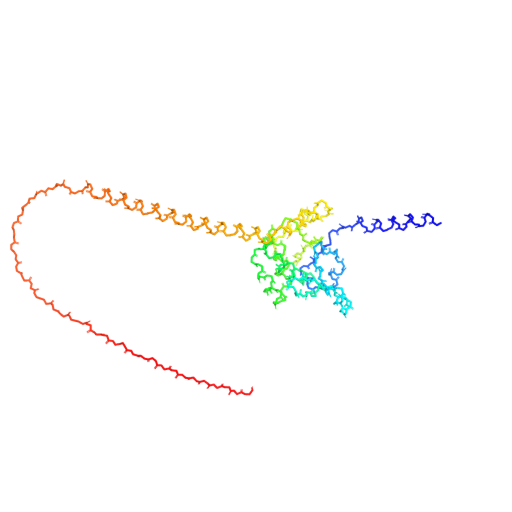 A C 1
ATOM 1338 O O . LYS A 1 159 ? -11.529 10.797 1.638 1.00 89.31 159 LYS A O 1
ATOM 1343 N N . GLN A 1 160 ? -10.080 10.430 -0.038 1.00 88.12 160 GLN A N 1
ATOM 1344 C CA . GLN A 1 160 ? -10.625 9.144 -0.456 1.00 88.12 160 GLN A CA 1
ATOM 1345 C C . GLN A 1 160 ? -10.375 8.061 0.601 1.00 88.12 160 GLN A C 1
ATOM 1347 O O . GLN A 1 160 ? -11.292 7.323 0.934 1.00 88.12 160 GLN A O 1
ATOM 1352 N N . VAL A 1 161 ? -9.163 7.985 1.162 1.00 87.75 161 VAL A N 1
ATOM 1353 C CA . VAL A 1 161 ? -8.849 6.989 2.200 1.00 87.75 161 VAL A CA 1
ATOM 1354 C C . VAL A 1 161 ? -9.471 7.344 3.553 1.00 87.75 161 VAL A C 1
ATOM 1356 O O . VAL A 1 161 ? -9.785 6.447 4.321 1.00 87.75 161 VAL A O 1
ATOM 1359 N N . THR A 1 162 ? -9.711 8.631 3.829 1.00 79.19 162 THR A N 1
ATOM 1360 C CA . THR A 1 162 ? -10.326 9.109 5.085 1.00 79.19 162 THR A CA 1
ATOM 1361 C C . THR A 1 162 ? -11.861 9.114 5.040 1.00 79.19 162 THR A C 1
ATOM 1363 O O . THR A 1 162 ? -12.499 9.321 6.071 1.00 79.19 162 THR A O 1
ATOM 1366 N N . PHE A 1 163 ? -12.480 8.899 3.870 1.00 66.94 163 PHE A N 1
ATOM 1367 C CA . PHE A 1 163 ? -13.938 8.794 3.753 1.00 66.94 163 PHE A CA 1
ATOM 1368 C C . PHE A 1 163 ? -14.424 7.646 4.650 1.00 66.94 163 PHE A C 1
ATOM 1370 O O . PHE A 1 163 ? -13.931 6.525 4.539 1.00 66.94 163 PHE A O 1
ATOM 1377 N N . SER A 1 164 ? -15.275 7.969 5.627 1.00 62.56 164 SER A N 1
ATOM 1378 C CA . SER A 1 164 ? -15.316 7.232 6.889 1.00 62.56 164 SER A CA 1
ATOM 1379 C C . SER A 1 164 ? -15.897 5.826 6.748 1.00 62.56 164 SER A C 1
ATOM 1381 O O . SER A 1 164 ? -16.861 5.592 6.016 1.00 62.56 164 SER A O 1
ATOM 1383 N N . GLU A 1 165 ? -15.363 4.898 7.543 1.00 64.25 165 GLU A N 1
ATOM 1384 C CA . GLU A 1 165 ? -15.908 3.552 7.760 1.00 64.25 165 GLU A CA 1
ATOM 1385 C C . GLU A 1 165 ? -17.426 3.581 8.047 1.00 64.25 165 GLU A C 1
ATOM 1387 O O . GLU A 1 165 ? -18.168 2.691 7.638 1.00 64.25 165 GLU A O 1
ATOM 1392 N N . GLU A 1 166 ? -17.918 4.637 8.703 1.00 63.06 166 GLU A N 1
ATOM 1393 C CA . GLU A 1 166 ? -19.342 4.847 8.986 1.00 63.06 166 GLU A CA 1
ATOM 1394 C C . GLU A 1 166 ? -20.182 5.116 7.734 1.00 63.06 166 GLU A C 1
ATOM 1396 O O . GLU A 1 166 ? -21.328 4.673 7.666 1.00 63.06 166 GLU A O 1
ATOM 1401 N N . GLN A 1 167 ? -19.655 5.844 6.746 1.00 64.12 167 GLN A N 1
ATOM 1402 C CA . GLN A 1 167 ? -20.349 6.053 5.473 1.00 64.12 167 GLN A CA 1
ATOM 1403 C C . GLN A 1 167 ? -20.387 4.761 4.660 1.00 64.12 167 GLN A C 1
ATOM 1405 O O . GLN A 1 167 ? -21.434 4.433 4.104 1.00 64.12 167 GLN A O 1
ATOM 1410 N N . TYR A 1 168 ? -19.308 3.976 4.688 1.00 65.94 168 TYR A N 1
ATOM 1411 C CA . TYR A 1 168 ? -19.294 2.650 4.078 1.00 65.94 168 TYR A CA 1
ATOM 1412 C C . TYR A 1 168 ? -20.312 1.709 4.737 1.00 65.94 168 TYR A C 1
ATOM 1414 O O . TYR A 1 168 ? -21.135 1.116 4.042 1.00 65.94 168 TYR A O 1
ATOM 1422 N N . LYS A 1 169 ? -20.337 1.630 6.077 1.00 65.62 169 LYS A N 1
ATOM 1423 C CA . LYS A 1 169 ? -21.341 0.855 6.833 1.00 65.62 169 LYS A CA 1
ATOM 1424 C C . LYS A 1 169 ? -22.769 1.282 6.474 1.00 65.62 169 LYS A C 1
ATOM 1426 O O . LYS A 1 169 ? -23.594 0.429 6.158 1.00 65.62 169 LYS A O 1
ATOM 1431 N N . LYS A 1 170 ? -23.040 2.593 6.417 1.00 65.56 170 LYS A N 1
ATOM 1432 C CA . LYS A 1 170 ? -24.351 3.137 6.016 1.00 65.56 170 LYS A CA 1
ATOM 1433 C C . LYS A 1 170 ? -24.743 2.727 4.593 1.00 65.56 170 LYS A C 1
ATOM 1435 O O . LYS A 1 170 ? -25.854 2.251 4.395 1.00 65.56 170 LYS A O 1
ATOM 1440 N N . GLU A 1 171 ? -23.861 2.872 3.605 1.00 60.59 171 GLU A N 1
ATOM 1441 C CA . GLU A 1 171 ? -24.164 2.496 2.215 1.00 60.59 171 GLU A CA 1
ATOM 1442 C C . GLU A 1 171 ? -24.338 0.982 2.027 1.00 60.59 171 GLU A C 1
ATOM 1444 O O . GLU A 1 171 ? -25.187 0.546 1.244 1.00 60.59 171 GLU A O 1
ATOM 1449 N N . HIS A 1 172 ? -23.572 0.164 2.752 1.00 58.34 172 HIS A N 1
ATOM 1450 C CA . HIS A 1 172 ? -23.658 -1.292 2.656 1.00 58.34 172 HIS A CA 1
ATOM 1451 C C . HIS A 1 172 ? -24.926 -1.850 3.322 1.00 58.34 172 HIS A C 1
ATOM 1453 O O . HIS A 1 172 ? -25.559 -2.761 2.777 1.00 58.34 172 HIS A O 1
ATOM 1459 N N . ASP A 1 173 ? -25.353 -1.264 4.444 1.00 56.41 173 ASP A N 1
ATOM 1460 C CA . ASP A 1 173 ? -26.637 -1.578 5.077 1.00 56.41 173 ASP A CA 1
ATOM 1461 C C . ASP A 1 173 ? -27.821 -1.159 4.191 1.00 56.41 173 ASP A C 1
ATOM 1463 O O . ASP A 1 173 ? -28.789 -1.913 4.048 1.00 56.41 173 ASP A O 1
ATOM 1467 N N . ILE A 1 174 ? -27.729 -0.004 3.519 1.00 55.97 174 ILE A N 1
ATOM 1468 C CA . ILE A 1 174 ? -28.741 0.459 2.555 1.00 55.97 174 ILE A CA 1
ATOM 1469 C C . ILE A 1 174 ? -28.858 -0.517 1.375 1.00 55.97 174 ILE A C 1
ATOM 1471 O O . ILE A 1 174 ? -29.961 -0.978 1.079 1.00 55.97 174 ILE A O 1
ATOM 1475 N N . LYS A 1 175 ? -27.744 -0.928 0.754 1.00 54.84 175 LYS A N 1
ATOM 1476 C CA . LYS A 1 175 ? -27.755 -1.886 -0.372 1.00 54.84 175 LYS A CA 1
ATOM 1477 C C . LYS A 1 175 ? -28.287 -3.266 0.023 1.00 54.84 175 LYS A C 1
ATOM 1479 O O . LYS A 1 175 ? -29.005 -3.901 -0.753 1.00 54.84 175 LYS A O 1
ATOM 1484 N N . LYS A 1 176 ? -27.982 -3.741 1.236 1.00 53.91 176 LYS A N 1
ATOM 1485 C CA . LYS A 1 176 ? -28.535 -4.996 1.773 1.00 53.91 176 LYS A CA 1
ATOM 1486 C C . LYS A 1 176 ? -30.054 -4.900 1.957 1.00 53.91 176 LYS A C 1
ATOM 1488 O O . LYS A 1 176 ? -30.772 -5.834 1.594 1.00 53.91 176 LYS A O 1
ATOM 1493 N N . ASN A 1 177 ? -30.548 -3.766 2.449 1.00 50.53 177 ASN A N 1
ATOM 1494 C CA . ASN A 1 177 ? -31.979 -3.517 2.623 1.00 50.53 177 ASN A CA 1
ATOM 1495 C C . ASN A 1 177 ? -32.719 -3.341 1.286 1.00 50.53 177 ASN A C 1
ATOM 1497 O O . ASN A 1 177 ? -33.813 -3.884 1.133 1.00 50.53 177 ASN A O 1
ATOM 1501 N N . GLU A 1 178 ? -32.119 -2.692 0.286 1.00 54.53 178 GLU A N 1
ATOM 1502 C CA . GLU A 1 178 ? -32.679 -2.592 -1.071 1.00 54.53 178 GLU A CA 1
ATOM 1503 C C . GLU A 1 178 ? -32.767 -3.958 -1.766 1.00 54.53 178 GLU A C 1
ATOM 1505 O O . GLU A 1 178 ? -33.780 -4.277 -2.387 1.00 54.53 178 GLU A O 1
ATOM 1510 N N . GLN A 1 179 ? -31.762 -4.826 -1.611 1.00 52.84 179 GLN A N 1
ATOM 1511 C CA . GLN A 1 179 ? -31.826 -6.193 -2.143 1.00 52.84 179 GLN A CA 1
ATOM 1512 C C . GLN A 1 179 ? -32.907 -7.046 -1.462 1.00 52.84 179 GLN A C 1
ATOM 1514 O O . GLN A 1 179 ? -33.546 -7.870 -2.123 1.00 52.84 179 GLN A O 1
ATOM 1519 N N . ILE A 1 180 ? -33.142 -6.860 -0.159 1.00 52.28 180 ILE A N 1
ATOM 1520 C CA . ILE A 1 180 ? -34.244 -7.515 0.566 1.00 52.28 180 ILE A CA 1
ATOM 1521 C C . ILE A 1 180 ? -35.598 -6.949 0.103 1.00 52.28 180 ILE A C 1
ATOM 1523 O O . ILE A 1 180 ? -36.525 -7.721 -0.150 1.00 52.28 180 ILE A O 1
ATOM 1527 N N . GLY A 1 181 ? -35.698 -5.631 -0.093 1.00 46.25 181 GLY A N 1
ATOM 1528 C CA . GLY A 1 181 ? -36.874 -4.958 -0.649 1.00 46.25 181 GLY A CA 1
ATOM 1529 C C . GLY A 1 181 ? -37.236 -5.464 -2.047 1.00 46.25 181 GLY A C 1
ATOM 1530 O O . GLY A 1 181 ? -38.372 -5.875 -2.276 1.00 46.25 181 GLY A O 1
ATOM 1531 N N . ASN A 1 182 ? -36.253 -5.564 -2.943 1.00 53.34 182 ASN A N 1
ATOM 1532 C CA . ASN A 1 182 ? -36.439 -6.062 -4.309 1.00 53.34 182 ASN A CA 1
ATOM 1533 C C . ASN A 1 182 ? -36.796 -7.558 -4.348 1.00 53.34 182 ASN A C 1
ATOM 1535 O O . ASN A 1 182 ? -37.638 -7.973 -5.145 1.00 53.34 182 ASN A O 1
ATOM 1539 N N . LYS A 1 183 ? -36.232 -8.383 -3.451 1.00 54.22 183 LYS A N 1
ATOM 1540 C CA . LYS A 1 183 ? -36.636 -9.796 -3.300 1.00 54.22 183 LYS A CA 1
ATOM 1541 C C . LYS A 1 183 ? -38.076 -9.934 -2.803 1.00 54.22 183 LYS A C 1
ATOM 1543 O O . LYS A 1 183 ? -38.792 -10.824 -3.262 1.00 54.22 183 LYS A O 1
ATOM 1548 N N . ASN A 1 184 ? -38.515 -9.059 -1.901 1.00 52.44 184 ASN A N 1
ATOM 1549 C CA . ASN A 1 184 ? -39.884 -9.060 -1.390 1.00 52.44 184 ASN A CA 1
ATOM 1550 C C . ASN A 1 184 ? -40.887 -8.555 -2.437 1.00 52.44 184 ASN A C 1
ATOM 1552 O O . ASN A 1 184 ? -41.942 -9.168 -2.595 1.00 52.44 184 ASN A O 1
ATOM 1556 N N . GLN A 1 185 ? -40.536 -7.531 -3.220 1.00 54.28 185 GLN A N 1
ATOM 1557 C CA . GLN A 1 185 ? -41.351 -7.057 -4.344 1.00 54.28 185 GLN A CA 1
ATOM 1558 C C . GLN A 1 185 ? -41.463 -8.104 -5.461 1.00 54.28 185 GLN A C 1
ATOM 1560 O O . GLN A 1 185 ? -42.564 -8.382 -5.927 1.00 54.28 185 GLN A O 1
ATOM 1565 N N 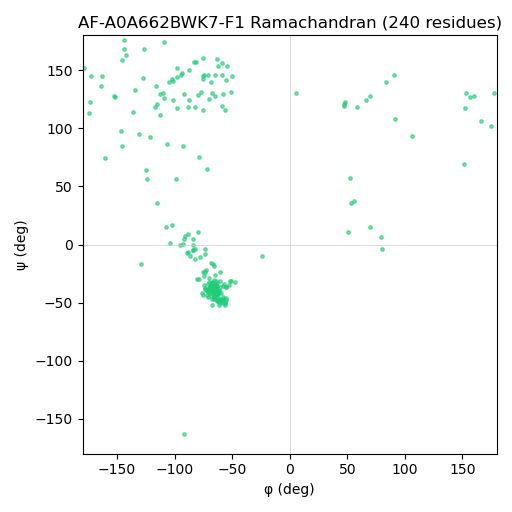. ALA A 1 186 ? -40.369 -8.782 -5.823 1.00 53.47 186 ALA A N 1
ATOM 1566 C CA . ALA A 1 186 ? -40.408 -9.881 -6.790 1.00 53.47 186 ALA A CA 1
ATOM 1567 C C . ALA A 1 186 ? -41.252 -11.074 -6.295 1.00 53.47 186 ALA A C 1
ATOM 1569 O O . ALA A 1 186 ? -41.917 -11.750 -7.084 1.00 53.47 186 ALA A O 1
ATOM 1570 N N . LYS A 1 187 ? -41.260 -11.336 -4.980 1.00 54.34 187 LYS A N 1
ATOM 1571 C CA . LYS A 1 187 ? -42.092 -12.380 -4.364 1.00 54.34 187 LYS A CA 1
ATOM 1572 C C . LYS A 1 187 ? -43.578 -11.999 -4.353 1.00 54.34 187 LYS A C 1
ATOM 1574 O O . LYS A 1 187 ? -44.398 -12.863 -4.647 1.00 54.34 187 LYS A O 1
ATOM 1579 N N . LEU A 1 188 ? -43.911 -10.735 -4.084 1.00 52.16 188 LEU A N 1
ATOM 1580 C CA . LEU A 1 188 ? -45.273 -10.188 -4.180 1.00 52.16 188 LEU A CA 1
ATOM 1581 C C . LEU A 1 188 ? -45.805 -10.246 -5.618 1.00 52.16 188 LEU A C 1
ATOM 1583 O O . LEU A 1 188 ? -46.857 -10.836 -5.849 1.00 52.16 188 LEU A O 1
ATOM 1587 N N . HIS A 1 189 ? -45.019 -9.788 -6.594 1.00 47.72 189 HIS A N 1
ATOM 1588 C CA . HIS A 1 189 ? -45.400 -9.825 -8.009 1.00 47.72 189 HIS A CA 1
ATOM 1589 C C . HIS A 1 189 ? -45.631 -11.267 -8.503 1.00 47.72 189 HIS A C 1
ATOM 1591 O O . HIS A 1 189 ? -46.551 -11.543 -9.271 1.00 47.72 189 HIS A O 1
ATOM 1597 N N . LYS A 1 190 ? -44.842 -12.237 -8.015 1.00 54.34 190 LYS A N 1
ATOM 1598 C CA . LYS A 1 190 ? -45.016 -13.668 -8.331 1.00 54.34 190 LYS A CA 1
ATOM 1599 C C . LYS A 1 190 ? -46.276 -14.281 -7.699 1.00 54.34 190 LYS A C 1
ATOM 1601 O O . LYS A 1 190 ? -46.824 -15.229 -8.261 1.00 54.34 190 LYS A O 1
ATOM 1606 N N . ILE A 1 191 ? -46.730 -13.767 -6.555 1.00 56.88 191 ILE A N 1
ATOM 1607 C CA . ILE A 1 191 ? -47.985 -14.183 -5.907 1.00 56.88 191 ILE A CA 1
ATOM 1608 C C . ILE A 1 191 ? -49.187 -13.599 -6.663 1.00 56.88 191 ILE A C 1
ATOM 1610 O O . ILE A 1 191 ? -50.126 -14.337 -6.956 1.00 56.88 191 ILE A O 1
ATOM 1614 N N . GLU A 1 192 ? -49.127 -12.329 -7.065 1.00 54.22 192 GLU A N 1
ATOM 1615 C CA . GLU A 1 192 ? -50.174 -11.680 -7.870 1.00 54.22 192 GLU A CA 1
ATOM 1616 C C . GLU A 1 192 ? -50.335 -12.350 -9.241 1.00 54.22 192 GLU A C 1
ATOM 1618 O O . GLU A 1 192 ? -51.443 -12.732 -9.613 1.00 54.22 192 GLU A O 1
ATOM 1623 N N . THR A 1 193 ? -49.227 -12.648 -9.928 1.00 54.38 193 THR A N 1
ATOM 1624 C CA . THR A 1 193 ? -49.265 -13.327 -11.238 1.00 54.38 193 THR A CA 1
ATOM 1625 C C . THR A 1 193 ? -49.846 -14.751 -11.138 1.00 54.38 193 THR A C 1
ATOM 1627 O O . THR A 1 193 ? -50.554 -15.205 -12.036 1.00 54.38 193 THR A O 1
ATOM 1630 N N . LYS A 1 194 ? -49.594 -15.474 -10.031 1.00 51.50 194 LYS A N 1
ATOM 1631 C CA . LYS A 1 194 ? -50.204 -16.797 -9.776 1.00 51.50 194 LYS A CA 1
ATOM 1632 C C . LYS A 1 194 ? -51.707 -16.706 -9.505 1.00 51.50 194 LYS A C 1
ATOM 1634 O O . LYS A 1 194 ? -52.454 -17.568 -9.961 1.00 51.50 194 LYS A O 1
ATOM 1639 N N . ASN A 1 195 ? -52.149 -15.678 -8.787 1.00 52.03 195 ASN A N 1
ATOM 1640 C CA . ASN A 1 195 ? -53.567 -15.466 -8.508 1.00 52.03 195 ASN A CA 1
ATOM 1641 C C . ASN A 1 195 ? -54.341 -15.035 -9.767 1.00 52.03 195 ASN A C 1
ATOM 1643 O O . ASN A 1 195 ? -55.475 -15.471 -9.957 1.00 52.03 195 ASN A O 1
ATOM 1647 N N . GLU A 1 196 ? -53.724 -14.270 -10.672 1.00 53.09 196 GLU A N 1
ATOM 1648 C CA . GLU A 1 196 ? -54.314 -13.932 -11.976 1.00 53.09 196 GLU A CA 1
ATOM 1649 C C . GLU A 1 196 ? -54.412 -15.133 -12.931 1.00 53.09 196 GLU A C 1
ATOM 1651 O O . GLU A 1 196 ? -55.413 -15.275 -13.639 1.00 53.09 196 GLU A O 1
ATOM 1656 N N . LEU A 1 197 ? -53.414 -16.026 -12.936 1.00 51.00 197 LEU A N 1
ATOM 1657 C CA . LEU A 1 197 ? -53.447 -17.276 -13.710 1.00 51.00 197 LEU A CA 1
ATOM 1658 C C . LEU A 1 197 ? -54.539 -18.230 -13.208 1.00 51.00 197 LEU A C 1
ATOM 1660 O O . LEU A 1 197 ? -55.330 -18.724 -14.012 1.00 51.00 197 LEU A O 1
ATOM 1664 N N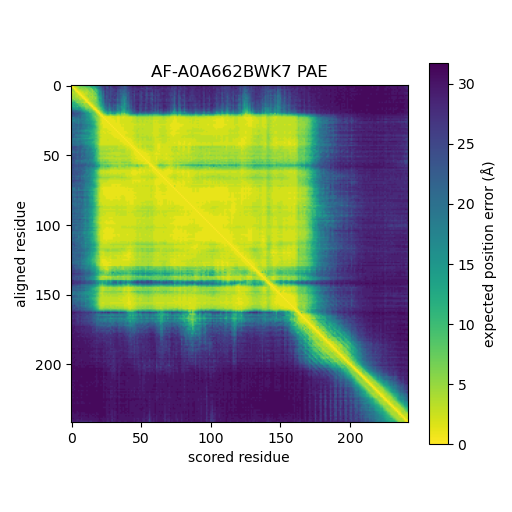 . ASN A 1 198 ? -54.661 -18.402 -11.890 1.00 47.09 198 ASN A N 1
ATOM 1665 C CA . ASN A 1 198 ? -55.713 -19.233 -11.301 1.00 47.09 198 ASN A CA 1
ATOM 1666 C C . ASN A 1 198 ? -57.120 -18.667 -11.575 1.00 47.09 198 ASN A C 1
ATOM 1668 O O . ASN A 1 198 ? -58.051 -19.430 -11.816 1.00 47.09 198 ASN A O 1
ATOM 1672 N N . ASN A 1 199 ? -57.296 -17.340 -11.622 1.00 47.34 199 ASN A N 1
ATOM 1673 C CA . ASN A 1 199 ? -58.592 -16.729 -11.952 1.00 47.34 199 ASN A CA 1
ATOM 1674 C C . ASN A 1 199 ? -58.982 -16.840 -13.438 1.00 47.34 199 ASN A C 1
ATOM 1676 O O . ASN A 1 199 ? -60.168 -16.759 -13.766 1.00 47.34 199 ASN A O 1
ATOM 1680 N N . LYS A 1 200 ? -58.020 -17.042 -14.350 1.00 48.03 200 LYS A N 1
ATOM 1681 C CA . LYS A 1 200 ? -58.311 -17.337 -15.765 1.00 48.03 200 LYS A CA 1
ATOM 1682 C C . LYS A 1 200 ? -58.711 -18.799 -15.983 1.00 48.03 200 LYS A C 1
ATOM 1684 O O . LYS A 1 200 ? -59.533 -19.067 -16.856 1.00 48.03 200 LYS A O 1
ATOM 1689 N N . GLU A 1 201 ? -58.210 -19.722 -15.164 1.00 40.59 201 GLU A N 1
ATOM 1690 C CA . GLU A 1 201 ? -58.516 -21.156 -15.276 1.00 40.59 201 GLU A CA 1
ATOM 1691 C C . GLU A 1 201 ? -59.943 -21.511 -14.798 1.00 40.59 201 GLU A C 1
ATOM 1693 O O . GLU A 1 201 ? -60.551 -22.452 -15.304 1.00 40.59 201 GLU A O 1
ATOM 1698 N N . TYR A 1 202 ? -60.555 -20.696 -13.928 1.00 37.91 202 TYR A N 1
ATOM 1699 C CA . TYR A 1 202 ? -61.942 -20.894 -13.467 1.00 37.91 202 TYR A CA 1
ATOM 1700 C C . TYR A 1 202 ? -63.039 -20.362 -14.409 1.00 37.91 202 TYR A C 1
ATOM 1702 O O . TYR A 1 202 ? -64.221 -20.579 -14.144 1.00 37.91 202 TYR A O 1
ATOM 1710 N N . LYS A 1 203 ? -62.700 -19.701 -15.527 1.00 41.22 203 LYS A N 1
ATOM 1711 C CA . LYS A 1 203 ? -63.705 -19.184 -16.484 1.00 41.22 203 LYS A CA 1
ATOM 1712 C C . LYS A 1 203 ? -64.014 -20.098 -17.675 1.00 41.22 203 LYS A C 1
ATOM 1714 O O . LYS A 1 203 ? -64.906 -19.774 -18.451 1.00 41.22 203 LYS A O 1
ATOM 1719 N N . HIS A 1 204 ? -63.374 -21.261 -17.792 1.00 39.62 204 HIS A N 1
ATOM 1720 C CA . HIS A 1 204 ? -63.678 -22.239 -18.843 1.00 39.62 204 HIS A CA 1
ATOM 1721 C C . HIS A 1 204 ? -64.012 -23.621 -18.273 1.00 39.62 204 HIS A C 1
ATOM 1723 O O . HIS A 1 204 ? -63.314 -24.595 -18.531 1.00 39.62 204 HIS A O 1
ATOM 1729 N N . LYS A 1 205 ? -65.110 -23.733 -17.514 1.00 42.22 205 LYS A N 1
ATOM 1730 C CA . LYS A 1 205 ? -65.806 -25.022 -17.346 1.00 42.22 205 LYS A CA 1
ATOM 1731 C C . LYS A 1 205 ? -67.246 -24.845 -16.862 1.00 42.22 205 LYS A C 1
ATOM 1733 O O . LYS A 1 205 ? -67.582 -25.129 -15.722 1.00 42.22 205 LYS A O 1
ATOM 1738 N N . THR A 1 206 ? -68.115 -24.411 -17.767 1.00 36.22 206 THR A N 1
ATOM 1739 C CA . THR A 1 206 ? -69.561 -24.668 -17.692 1.00 36.22 206 THR A CA 1
ATOM 1740 C C . THR A 1 206 ? -70.109 -24.803 -19.109 1.00 36.22 206 THR A C 1
ATOM 1742 O O . THR A 1 206 ? -70.313 -23.811 -19.796 1.00 36.22 206 THR A O 1
ATOM 1745 N N . ASN A 1 207 ? -70.248 -26.052 -19.564 1.00 33.94 207 ASN A N 1
ATOM 1746 C CA . ASN A 1 207 ? -71.389 -26.575 -20.330 1.00 33.94 207 ASN A CA 1
ATOM 1747 C C . ASN A 1 207 ? -71.027 -27.926 -20.961 1.00 33.94 207 ASN A C 1
ATOM 1749 O O . ASN A 1 207 ? -70.270 -27.983 -21.926 1.00 33.94 207 ASN A O 1
ATOM 1753 N N . ASN A 1 208 ? -71.569 -29.017 -20.412 1.00 35.34 208 ASN A N 1
ATOM 1754 C CA . ASN A 1 208 ? -72.598 -29.807 -21.098 1.00 35.34 208 ASN A CA 1
ATOM 1755 C C . ASN A 1 208 ? -73.011 -31.039 -20.276 1.00 35.34 208 ASN A C 1
ATOM 1757 O O . ASN A 1 208 ? -72.183 -31.818 -19.809 1.00 35.34 208 ASN A O 1
ATOM 1761 N N . ASN A 1 209 ? -74.330 -31.183 -20.141 1.00 36.19 209 ASN A N 1
ATOM 1762 C CA . ASN A 1 209 ? -75.050 -32.379 -19.712 1.00 36.19 209 ASN A CA 1
ATOM 1763 C C . ASN A 1 209 ? -74.868 -33.522 -20.727 1.00 36.19 209 ASN A C 1
ATOM 1765 O O . ASN A 1 209 ? -74.895 -33.263 -21.924 1.00 36.19 209 ASN A O 1
ATOM 1769 N N . SER A 1 210 ? -74.815 -34.778 -20.267 1.00 32.72 210 SER A N 1
ATOM 1770 C CA . SER A 1 210 ? -75.973 -35.700 -20.262 1.00 32.72 210 SER A CA 1
ATOM 1771 C C . SER A 1 210 ? -75.556 -37.182 -20.245 1.00 32.72 210 SER A C 1
ATOM 1773 O O . SER A 1 210 ? -74.835 -37.631 -21.128 1.00 32.72 210 SER A O 1
ATOM 1775 N N . SER A 1 211 ? -76.112 -37.914 -19.269 1.00 32.66 211 SER A N 1
ATOM 1776 C CA . SER A 1 211 ? -76.571 -39.320 -19.297 1.00 32.66 211 SER A CA 1
ATOM 1777 C C . SER A 1 211 ? -75.670 -40.430 -19.865 1.00 32.66 211 SER A C 1
ATOM 1779 O O . SER A 1 211 ? -75.461 -40.491 -21.070 1.00 32.66 211 SER A O 1
ATOM 1781 N N . THR A 1 212 ? -75.364 -41.464 -19.069 1.00 32.06 212 THR A N 1
ATOM 1782 C CA . THR A 1 212 ? -76.121 -42.744 -19.048 1.00 32.06 212 THR A CA 1
ATOM 1783 C C . THR A 1 212 ? -75.572 -43.745 -18.018 1.00 32.06 212 THR A C 1
ATOM 1785 O O . THR A 1 212 ? -74.402 -43.725 -17.654 1.00 32.06 212 THR A O 1
ATOM 1788 N N . ASN A 1 213 ? -76.492 -44.593 -17.546 1.00 32.47 213 ASN A N 1
ATOM 1789 C CA . ASN A 1 213 ? -76.353 -45.721 -16.621 1.00 32.47 213 ASN A CA 1
ATOM 1790 C C . ASN A 1 213 ? -75.310 -46.776 -17.025 1.00 32.47 213 ASN A C 1
ATOM 1792 O O . ASN A 1 213 ? -75.158 -47.079 -18.204 1.00 32.47 213 ASN A O 1
ATOM 1796 N N . GLY A 1 214 ? -74.771 -47.476 -16.021 1.00 30.75 214 GLY A N 1
ATOM 1797 C CA . GLY A 1 214 ? -74.161 -48.796 -16.201 1.00 30.75 214 GLY A CA 1
ATOM 1798 C C . GLY A 1 214 ? -73.495 -49.337 -14.936 1.00 30.75 214 GLY A C 1
ATOM 1799 O O . GLY A 1 214 ? -72.388 -48.935 -14.601 1.00 30.75 214 GLY A O 1
ATOM 1800 N N . ASN A 1 215 ? -74.176 -50.260 -14.251 1.00 33.38 215 ASN A N 1
ATOM 1801 C CA . ASN A 1 215 ? -73.633 -51.135 -13.205 1.00 33.38 215 ASN A CA 1
ATOM 1802 C C . ASN A 1 215 ? -72.345 -51.848 -13.659 1.00 33.38 215 ASN A C 1
ATOM 1804 O O . ASN A 1 215 ? -72.314 -52.338 -14.782 1.00 33.38 215 ASN A O 1
ATOM 1808 N N . SER A 1 216 ? -71.385 -52.071 -12.752 1.00 32.53 216 SER A N 1
ATOM 1809 C CA . SER A 1 216 ? -70.831 -53.415 -12.501 1.00 32.53 216 SER A CA 1
ATOM 1810 C C . SER A 1 216 ? -69.873 -53.440 -11.300 1.00 32.53 216 SER A C 1
ATOM 1812 O O . SER A 1 216 ? -69.129 -52.507 -11.027 1.00 32.53 216 SER A O 1
ATOM 1814 N N . SER A 1 217 ? -69.950 -54.569 -10.611 1.00 32.25 217 SER A N 1
ATOM 1815 C CA . SER A 1 217 ? -69.308 -55.090 -9.406 1.00 32.25 217 SER A CA 1
ATOM 1816 C C . SER A 1 217 ? -67.784 -55.301 -9.412 1.00 32.25 217 SER A C 1
ATOM 1818 O O . SER A 1 217 ? -67.214 -55.628 -10.450 1.00 32.25 217 SER A O 1
ATOM 1820 N N . GLY A 1 218 ? -67.223 -55.368 -8.190 1.00 31.23 218 GLY A N 1
ATOM 1821 C CA . GLY A 1 218 ? -66.049 -56.180 -7.798 1.00 31.23 218 GLY A CA 1
ATOM 1822 C C . GLY A 1 218 ? -64.694 -55.470 -7.939 1.00 31.23 218 GLY A C 1
ATOM 1823 O O . GLY A 1 218 ? -64.510 -54.685 -8.851 1.00 31.23 218 GLY A O 1
ATOM 1824 N N . ASN A 1 219 ? -63.665 -55.673 -7.116 1.00 34.12 219 ASN A N 1
ATOM 1825 C CA . ASN A 1 219 ? -63.434 -56.567 -5.987 1.00 34.12 219 ASN A CA 1
ATOM 1826 C C . ASN A 1 219 ? -62.218 -56.029 -5.187 1.00 34.12 219 ASN A C 1
ATOM 1828 O O . ASN A 1 219 ? -61.277 -55.485 -5.754 1.00 34.12 219 ASN A O 1
ATOM 1832 N N . THR A 1 220 ? -62.288 -56.200 -3.870 1.00 33.88 220 THR A N 1
ATOM 1833 C CA . THR A 1 220 ? -61.255 -56.555 -2.871 1.00 33.88 220 THR A CA 1
ATOM 1834 C C . THR A 1 220 ? -59.762 -56.674 -3.254 1.00 33.88 220 THR A C 1
ATOM 1836 O O . THR A 1 220 ? -59.408 -57.492 -4.092 1.00 33.88 220 THR A O 1
ATOM 1839 N N . MET A 1 221 ? -58.892 -56.005 -2.472 1.00 33.56 221 MET A N 1
ATOM 1840 C CA . MET A 1 221 ? -57.773 -56.524 -1.625 1.00 33.56 221 MET A CA 1
ATOM 1841 C C . MET A 1 221 ? -56.671 -55.446 -1.473 1.00 33.56 221 MET A C 1
ATOM 1843 O O . MET A 1 221 ? -56.219 -54.904 -2.469 1.00 33.56 221 MET A O 1
ATOM 1847 N N . LYS A 1 222 ? -56.345 -54.917 -0.281 1.00 33.25 222 LYS A N 1
ATOM 1848 C CA . LYS A 1 222 ? -55.690 -55.467 0.936 1.00 33.25 222 LYS A CA 1
ATOM 1849 C C . LYS A 1 222 ? -54.148 -55.470 0.855 1.00 33.25 222 LYS A C 1
ATOM 1851 O O . LYS A 1 222 ? -53.594 -55.872 -0.158 1.00 33.25 222 LYS A O 1
ATOM 1856 N N . SER A 1 223 ? -53.534 -55.133 1.999 1.00 35.03 223 SER A N 1
ATOM 1857 C CA . SER A 1 223 ? -52.133 -55.327 2.438 1.00 35.03 223 SER A CA 1
ATOM 1858 C C . SER A 1 223 ? -51.292 -54.042 2.430 1.00 35.03 223 SER A C 1
ATOM 1860 O O . SER A 1 223 ? -50.888 -53.573 1.376 1.00 35.03 223 SER A O 1
ATOM 1862 N N . GLU A 1 224 ? -51.189 -53.307 3.542 1.00 33.28 224 GLU A N 1
ATOM 1863 C CA . GLU A 1 224 ? -50.363 -53.566 4.750 1.00 33.28 224 GLU A CA 1
ATOM 1864 C C . GLU A 1 224 ? -48.854 -53.407 4.518 1.00 33.28 224 GLU A C 1
ATOM 1866 O O . GLU A 1 224 ? -48.283 -54.049 3.641 1.00 33.28 224 GLU A O 1
ATOM 1871 N N . GLY A 1 225 ? -48.214 -52.598 5.375 1.00 31.14 225 GLY A N 1
ATOM 1872 C CA . GLY A 1 225 ? -46.765 -52.641 5.576 1.00 31.14 225 GLY A CA 1
ATOM 1873 C C . GLY A 1 225 ? -46.101 -51.330 6.007 1.00 31.14 225 GLY A C 1
ATOM 1874 O O . GLY A 1 225 ? -45.315 -50.777 5.250 1.00 31.14 225 GLY A O 1
ATOM 1875 N N . ILE A 1 226 ? -46.357 -50.861 7.233 1.00 41.34 226 ILE A N 1
ATOM 1876 C CA . ILE A 1 226 ? -45.354 -50.114 8.024 1.00 41.34 226 ILE A CA 1
ATOM 1877 C C . ILE A 1 226 ? -44.726 -51.155 8.971 1.00 41.34 226 ILE A C 1
ATOM 1879 O O . ILE A 1 226 ? -45.457 -52.031 9.440 1.00 41.34 226 ILE A O 1
ATOM 1883 N N . PRO A 1 227 ? -43.420 -51.093 9.290 1.00 44.31 227 PRO A N 1
ATOM 1884 C CA . PRO A 1 227 ? -43.080 -50.567 10.613 1.00 44.31 227 PRO A CA 1
ATOM 1885 C C . PRO A 1 227 ? -41.776 -49.752 10.687 1.00 44.31 227 PRO A C 1
ATOM 1887 O O . PRO A 1 227 ? -40.858 -49.855 9.879 1.00 44.31 227 PRO A O 1
ATOM 1890 N N . SER A 1 228 ? -41.742 -48.945 11.744 1.00 40.78 228 SER A N 1
ATOM 1891 C CA . SER A 1 228 ? -40.634 -48.154 12.272 1.00 40.78 228 SER A CA 1
ATOM 1892 C C . SER A 1 228 ? -39.575 -48.973 13.021 1.00 40.78 228 SER A C 1
ATOM 1894 O O . SER A 1 228 ? -39.930 -49.969 13.645 1.00 40.78 228 SER A O 1
ATOM 1896 N N . SER A 1 229 ? -38.369 -48.415 13.171 1.00 37.50 229 SER A N 1
ATOM 1897 C CA . SER A 1 229 ? -37.558 -48.419 14.416 1.00 37.50 229 SER A CA 1
ATOM 1898 C C . SER A 1 229 ? -36.307 -47.550 14.180 1.00 37.50 229 SER A C 1
ATOM 1900 O O . SER A 1 229 ? -35.583 -47.797 13.225 1.00 37.50 229 SER A O 1
ATOM 1902 N N . ASN A 1 230 ? -36.095 -46.398 14.825 1.00 33.78 230 ASN A N 1
ATOM 1903 C CA . ASN A 1 230 ? -35.550 -46.181 16.176 1.00 33.78 230 ASN A CA 1
ATOM 1904 C C . ASN A 1 230 ? -34.269 -46.993 16.499 1.00 33.78 230 ASN A C 1
ATOM 1906 O O . ASN A 1 230 ? -34.336 -48.217 16.565 1.00 33.78 230 ASN A O 1
ATOM 1910 N N . THR A 1 231 ? -33.146 -46.323 16.835 1.00 35.88 231 THR A N 1
ATOM 1911 C CA . THR A 1 231 ? -32.553 -46.231 18.206 1.00 35.88 231 THR A CA 1
ATOM 1912 C C . THR A 1 231 ? -31.011 -46.003 18.222 1.00 35.88 231 THR A C 1
ATOM 1914 O O . THR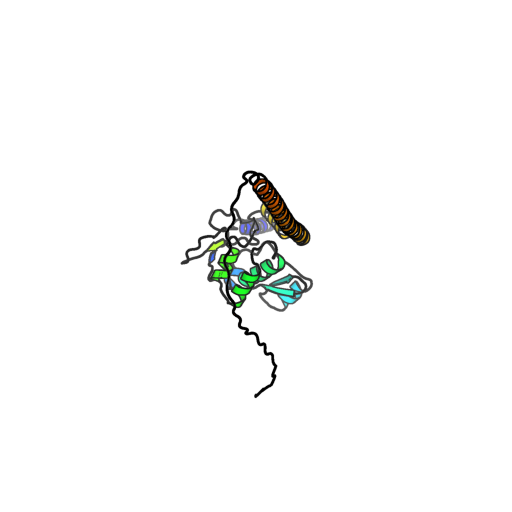 A 1 231 ? -30.254 -46.736 17.604 1.00 35.88 231 THR A O 1
ATOM 1917 N N . GLN A 1 232 ? -30.589 -44.997 19.013 1.00 35.22 232 GLN A N 1
ATOM 1918 C CA . GLN A 1 232 ? -29.361 -44.816 19.840 1.00 35.22 232 GLN A CA 1
ATOM 1919 C C . GLN A 1 232 ? -27.903 -44.844 19.305 1.00 35.22 232 GLN A C 1
ATOM 1921 O O . GLN A 1 232 ? -27.331 -45.875 18.984 1.00 35.22 232 GLN A O 1
ATOM 1926 N N . LYS A 1 233 ? -27.235 -43.687 19.489 1.00 37.66 233 LYS A N 1
ATOM 1927 C CA . LYS A 1 233 ? -26.246 -43.352 20.556 1.00 37.66 233 LYS A CA 1
ATOM 1928 C C . LYS A 1 233 ? -25.114 -44.360 20.872 1.00 37.66 233 LYS A C 1
ATOM 1930 O O . LYS A 1 233 ? -25.368 -45.381 21.500 1.00 37.66 233 LYS A O 1
ATOM 1935 N N . LYS A 1 234 ? -23.848 -43.933 20.704 1.00 39.91 234 LYS A N 1
ATOM 1936 C CA . LYS A 1 234 ? -22.768 -44.133 21.704 1.00 39.91 234 LYS A CA 1
ATOM 1937 C C . LYS A 1 234 ? -21.544 -43.234 21.472 1.00 39.91 234 LYS A C 1
ATOM 1939 O O . LYS A 1 234 ? -21.073 -43.062 20.357 1.00 39.91 234 LYS A O 1
ATOM 1944 N N . SER A 1 235 ? -21.061 -42.680 22.581 1.00 37.03 235 SER A N 1
ATOM 1945 C CA . SER A 1 235 ? -19.795 -41.970 22.786 1.00 37.03 235 SER A CA 1
ATOM 1946 C C . SER A 1 235 ? -18.625 -42.937 23.005 1.00 37.03 235 SER A C 1
ATOM 1948 O O . SER A 1 235 ? -18.867 -43.994 23.581 1.00 37.03 235 SER A O 1
ATOM 1950 N N . SER A 1 236 ? -17.381 -42.510 22.740 1.00 37.66 236 SER A N 1
ATOM 1951 C CA . SER A 1 236 ? -16.327 -42.291 23.765 1.00 37.66 236 SER A CA 1
ATOM 1952 C C . SER A 1 236 ? -14.905 -42.277 23.172 1.00 37.66 236 SER A C 1
ATOM 1954 O O . SER A 1 236 ? -14.489 -43.263 22.579 1.00 37.66 236 SER A O 1
ATOM 1956 N N . GLY A 1 237 ? -14.138 -41.222 23.475 1.00 35.06 237 GLY A N 1
ATOM 1957 C CA . GLY A 1 237 ? -12.928 -41.358 24.301 1.00 35.06 237 GLY A CA 1
ATOM 1958 C C . GLY A 1 237 ? -11.556 -41.613 23.653 1.00 35.06 237 GLY A C 1
ATOM 1959 O O . GLY A 1 237 ? -11.219 -42.747 23.354 1.00 35.06 237 GLY A O 1
ATOM 1960 N N . SER A 1 238 ? -10.728 -40.557 23.692 1.00 36.81 238 SER A N 1
ATOM 1961 C CA . SER A 1 238 ? -9.374 -40.487 24.293 1.00 36.81 238 SER A CA 1
ATOM 1962 C C . SER A 1 238 ? -8.203 -41.304 23.714 1.00 36.81 238 SER A C 1
ATOM 1964 O O . SER A 1 238 ? -8.199 -42.529 23.789 1.00 36.81 238 SER A O 1
ATOM 1966 N N . LYS A 1 239 ? -7.108 -40.606 23.353 1.00 43.78 239 LYS A N 1
ATOM 1967 C CA . LYS A 1 239 ? -5.810 -40.736 24.058 1.00 43.78 239 LYS A CA 1
ATOM 1968 C C . LYS A 1 239 ? -4.747 -39.730 23.586 1.00 43.78 239 LYS A C 1
ATOM 1970 O O . LYS A 1 239 ? -4.341 -39.725 22.432 1.00 43.78 239 LYS A O 1
ATOM 1975 N N . THR A 1 240 ? -4.258 -38.955 24.547 1.00 45.00 240 THR A N 1
ATOM 1976 C CA . THR A 1 240 ? -2.963 -38.256 24.595 1.00 45.00 240 THR A CA 1
ATOM 1977 C C . THR A 1 240 ? -1.817 -39.261 24.720 1.00 45.00 240 THR A C 1
ATOM 1979 O O . THR A 1 240 ? -1.969 -40.150 25.554 1.00 45.00 240 THR A O 1
ATOM 1982 N N . ILE A 1 241 ? -0.674 -39.079 24.035 1.00 48.38 241 ILE A N 1
ATOM 1983 C CA . ILE A 1 241 ? 0.669 -39.492 24.511 1.00 48.38 241 ILE A CA 1
ATOM 1984 C C . ILE A 1 241 ? 1.768 -38.584 23.906 1.00 48.38 241 ILE A C 1
ATOM 1986 O O . ILE A 1 241 ? 1.898 -38.539 22.687 1.00 48.38 241 ILE A O 1
ATOM 1990 N N . LYS A 1 242 ? 2.590 -38.037 24.822 1.00 52.50 242 LYS A N 1
ATOM 1991 C CA . LYS A 1 242 ? 3.954 -37.462 24.735 1.00 52.50 242 LYS A CA 1
ATOM 1992 C C . LYS A 1 242 ? 4.154 -36.075 24.135 1.00 52.50 242 LYS A C 1
ATOM 1994 O O . LYS A 1 242 ? 4.034 -35.919 22.907 1.00 52.50 242 LYS A O 1
#

Mean predicted aligned error: 16.83 Å

Solvent-accessible surface area (backbone atoms only — not comparable to full-atom values): 14772 Å² total; per-residue (Å²): 110,73,71,58,54,53,52,51,52,49,52,62,51,54,71,64,72,67,78,63,62,40,74,42,47,27,93,44,29,70,32,42,68,57,40,71,75,34,71,68,64,73,63,84,37,82,41,98,56,21,66,62,49,26,66,72,42,76,88,31,46,33,35,41,51,97,90,41,74,42,70,33,49,22,50,50,44,46,49,49,52,47,40,68,70,43,33,90,44,35,59,68,47,66,54,50,57,52,26,57,78,67,69,33,36,57,57,39,45,43,45,64,32,26,80,32,44,69,57,73,44,48,60,36,49,63,29,72,37,58,82,98,52,94,69,97,55,54,70,54,52,94,72,57,78,33,40,45,86,46,69,76,43,39,57,49,35,54,52,61,72,61,57,47,71,66,58,52,52,51,53,52,52,48,53,54,51,50,54,51,49,52,54,50,52,55,51,52,53,55,50,52,56,51,53,54,53,55,62,59,64,72,72,76,80,88,86,83,88,81,89,84,91,82,89,84,84,86,80,92,82,91,83,89,86,84,87,88,80,91,86,83,90,87,87,82,83,91,83,89,86,135

Sequence (242 aa):
MKKALITLILLVGFLNLTAQNASVAWYNWSNPETFLLSPPPLITGWGVHSDSLSHTFNGKMFYEFNGEYYPISNWAEYYLWFVNKYWYNFTDPQLYEYYYLQNDDYEMARYIAGDNYQGYYYPSRINITFVGKDVDVNRLNANSKYIASNDKKVKKLEKQVTFSEEQYKKEHDIKKNEQIGNKNQAKLHKIETKNELNNKEYKHKTNNNSSTNGNSSGNTMKSEGIPSSNTQKKSSGSKTIK

pLDDT: mean 73.0, std 23.45, range [30.75, 98.44]